Protein AF-A0A2H3JH59-F1 (afdb_monomer_lite)

Secondary structure (DSSP, 8-state):
-----SHHHHHHHHHHHHHHHHHHHS-GGG--HHHHHHHHH----HHHHHH-HHHHHHHHTTTSS---PPPPTTS-HHHHHHHHHH-TT---TT--B-TTS-B-HHHHHHHHHHHHHHTTS-S-HHHHHHHHHHHHHHHT-HHHHHHHHHHHT----SS----PPPGGGTT-HHHHHHHHHHTT--HHHIIIIIHHHHHHHHHH------------PPP------------------------------------------

Organism: Wolfiporia cocos (strain MD-104) (NCBI:txid742152)

Foldseek 3Di:
DPDDPDPVNVVVLVVLVVLLVVLVLDPPVPDDPVSVVCVVPDDRDPVVCVVPVVVVVVRVVVPDDDPPDQDDLQDALVSNQVVCQVPVVDDDQLWDADPVSRTDSLLSRLSSLLSQQLPPPPPPPQLSLLLSLLVLVCLLALVSLVVLCVVLVHAADCDAARHYDDPVCSVPSSSSSRVCSPNRCHSCCSVPRRNSSSVRNVVRDDRPPPPPPPPDDDDDDDDDDDDDDDDDDDDDDDDDDDDDDDDDDDDDDDDDDDDDD

Sequence (261 aa):
MTKQRGPAGIEAVNACRAWMSVITSTPPAALNPAQQYLRGVWWIPQWFLDDNPQAAHHATLGKSEIAVPQPAYDAPAIEWNAYITRFPQHRLPGVRRGENGAPVFTDVVVYCDMIRLVSPLPECKHVKSHLLWQLTGLFASTTVYQVGLQQAGCQPSQVVNLRPIPLDITSNRVAIIQHCAGTGITDDTVQATYSGWAQEYLRTAQPPQSTSTPGAAPATDNTLVVAPQPNPTIASGIDGDTIMAEPGSTTQNGLGVTPSV

pLDDT: mean 70.99, std 22.54, range [27.16, 94.56]

Structure (mmCIF, N/CA/C/O backbone):
data_AF-A0A2H3JH59-F1
#
_entry.id   AF-A0A2H3JH59-F1
#
loop_
_atom_site.group_PDB
_atom_site.id
_atom_site.type_symbol
_atom_site.label_atom_id
_atom_site.label_alt_id
_atom_site.label_comp_id
_atom_site.label_asym_id
_atom_site.label_entity_id
_atom_site.label_seq_id
_atom_site.pdbx_PDB_ins_code
_atom_site.Cartn_x
_atom_site.Cartn_y
_atom_site.Cartn_z
_atom_site.occupancy
_atom_site.B_iso_or_equiv
_atom_site.auth_seq_id
_atom_site.auth_comp_id
_atom_site.auth_asym_id
_atom_site.auth_atom_id
_atom_site.pdbx_PDB_model_num
ATOM 1 N N . MET A 1 1 ? 32.787 6.127 -39.478 1.00 39.66 1 MET A N 1
ATOM 2 C CA . MET A 1 1 ? 32.353 7.395 -38.847 1.00 39.66 1 MET A CA 1
ATOM 3 C C . MET A 1 1 ? 32.451 7.255 -37.334 1.00 39.66 1 MET A C 1
ATOM 5 O O . MET A 1 1 ? 31.583 6.664 -36.710 1.00 39.66 1 MET A O 1
ATOM 9 N N . THR A 1 2 ? 33.540 7.747 -36.759 1.00 49.19 2 THR A N 1
ATOM 10 C CA . THR A 1 2 ? 33.846 7.795 -35.322 1.00 49.19 2 THR A CA 1
ATOM 11 C C . THR A 1 2 ? 33.038 8.918 -34.664 1.00 49.19 2 THR A C 1
ATOM 13 O O . THR A 1 2 ? 33.504 10.048 -34.568 1.00 49.19 2 THR A O 1
ATOM 16 N N . LYS A 1 3 ? 31.784 8.660 -34.275 1.00 48.47 3 LYS A N 1
ATOM 17 C CA . LYS A 1 3 ? 30.926 9.682 -33.646 1.00 48.47 3 LYS A CA 1
ATOM 18 C C . LYS A 1 3 ? 3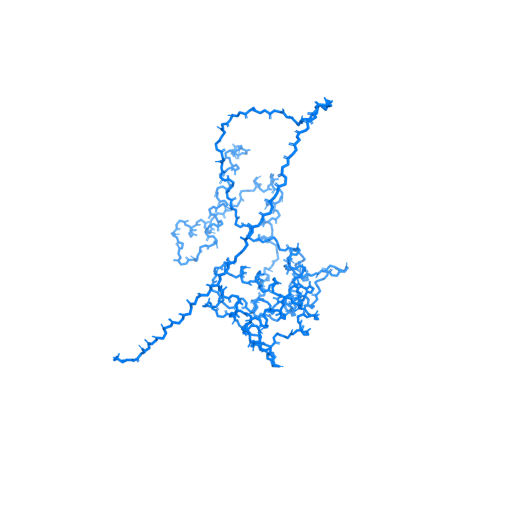0.747 9.431 -32.144 1.00 48.47 3 LYS A C 1
ATOM 20 O O . LYS A 1 3 ? 30.086 8.486 -31.741 1.00 48.47 3 LYS A O 1
ATOM 25 N N . GLN A 1 4 ? 31.348 10.340 -31.371 1.00 55.75 4 GLN A N 1
ATOM 26 C CA . GLN A 1 4 ? 30.971 10.794 -30.023 1.00 55.75 4 GLN A CA 1
ATOM 27 C C . GLN A 1 4 ? 30.859 9.757 -28.889 1.00 55.75 4 GLN A C 1
ATOM 29 O O . GLN A 1 4 ? 29.867 9.727 -28.174 1.00 55.75 4 GLN A O 1
ATOM 34 N N . ARG A 1 5 ? 31.943 9.022 -28.612 1.00 58.22 5 ARG A N 1
ATOM 35 C CA . ARG A 1 5 ? 32.174 8.405 -27.283 1.00 58.22 5 ARG A CA 1
ATOM 36 C C . ARG A 1 5 ? 32.801 9.374 -26.259 1.00 58.22 5 ARG A C 1
ATOM 38 O O . ARG A 1 5 ? 33.372 8.954 -25.263 1.00 58.22 5 ARG A O 1
ATOM 45 N N . GLY A 1 6 ? 32.775 10.676 -26.546 1.00 63.56 6 GLY A N 1
ATOM 46 C CA . GLY A 1 6 ? 33.316 11.712 -25.661 1.00 63.56 6 GLY A CA 1
ATOM 47 C C . GLY A 1 6 ? 32.298 12.170 -24.605 1.00 63.56 6 GLY A C 1
ATOM 48 O O . GLY A 1 6 ? 31.111 11.871 -24.745 1.00 63.56 6 GLY A O 1
ATOM 49 N N . PRO A 1 7 ? 32.722 12.953 -23.597 1.00 62.12 7 PRO A N 1
ATOM 50 C CA . PRO A 1 7 ? 31.861 13.428 -22.504 1.00 62.12 7 PRO A CA 1
ATOM 51 C C . PRO A 1 7 ? 30.588 14.141 -22.993 1.00 62.12 7 PRO A C 1
ATOM 53 O O . PRO A 1 7 ? 29.501 13.866 -22.495 1.00 62.12 7 PRO A O 1
ATOM 56 N N . ALA A 1 8 ? 30.685 14.929 -24.069 1.00 69.88 8 ALA A N 1
ATOM 57 C CA . ALA A 1 8 ? 29.533 15.594 -24.687 1.00 69.88 8 ALA A CA 1
ATOM 58 C C . ALA A 1 8 ? 28.466 14.620 -25.240 1.00 69.88 8 ALA A C 1
ATOM 60 O O . ALA A 1 8 ? 27.278 14.935 -25.258 1.00 69.88 8 ALA A O 1
ATOM 61 N N . GLY A 1 9 ? 28.867 13.422 -25.686 1.00 75.38 9 GLY A N 1
ATOM 62 C CA . GLY A 1 9 ? 27.938 12.387 -26.154 1.00 75.38 9 GLY A CA 1
ATOM 63 C C . GLY A 1 9 ? 27.167 11.739 -25.003 1.00 75.38 9 GLY A C 1
ATOM 64 O O . GLY A 1 9 ? 25.972 11.475 -25.125 1.00 75.38 9 GLY A O 1
ATOM 65 N N . ILE A 1 10 ? 27.831 11.534 -23.864 1.00 75.69 10 ILE A N 1
ATOM 66 C CA . ILE A 1 10 ? 27.219 11.004 -22.636 1.00 75.69 10 ILE A CA 1
ATOM 67 C C . ILE A 1 10 ? 26.213 12.013 -22.071 1.00 75.69 10 ILE A C 1
ATOM 69 O O . ILE A 1 10 ? 25.081 11.645 -21.751 1.00 75.69 10 ILE A O 1
ATOM 73 N N . GLU A 1 11 ? 26.591 13.291 -22.001 1.00 78.44 11 GLU A N 1
ATOM 74 C CA . GLU A 1 11 ? 25.713 14.381 -21.561 1.00 78.44 11 GLU A CA 1
ATOM 75 C C . GLU A 1 11 ? 24.458 14.491 -22.430 1.00 78.44 11 GLU A C 1
ATOM 77 O O . GLU A 1 11 ? 23.349 14.567 -21.900 1.00 78.44 11 GLU A O 1
ATOM 82 N N . ALA A 1 12 ? 24.604 14.404 -23.755 1.00 78.62 12 ALA A N 1
ATOM 83 C CA . ALA A 1 12 ? 23.475 14.435 -24.679 1.00 78.62 12 ALA A CA 1
ATOM 84 C C . ALA A 1 12 ? 22.502 13.262 -24.458 1.00 78.62 12 ALA A C 1
ATOM 86 O O . ALA A 1 12 ? 21.284 13.462 -24.433 1.00 78.62 12 ALA A O 1
ATOM 87 N N . VAL A 1 13 ? 23.013 12.043 -24.248 1.00 80.94 13 VAL A N 1
ATOM 88 C CA . VAL A 1 13 ? 22.169 10.870 -23.963 1.00 80.94 13 VAL A CA 1
ATOM 89 C C . VAL A 1 13 ? 21.453 11.023 -22.618 1.00 80.94 13 VAL A C 1
ATOM 91 O O . VAL A 1 13 ? 20.258 10.736 -22.528 1.00 80.94 13 VAL A O 1
ATOM 94 N N . ASN A 1 14 ? 22.136 11.524 -21.588 1.00 78.88 14 ASN A N 1
ATOM 95 C CA . ASN A 1 14 ? 21.535 11.766 -20.275 1.00 78.88 14 ASN A CA 1
ATOM 96 C C . ASN A 1 14 ? 20.460 12.861 -20.317 1.00 78.88 14 ASN A C 1
ATOM 98 O O . ASN A 1 14 ? 19.388 12.677 -19.738 1.00 78.88 14 ASN A O 1
ATOM 102 N N . ALA A 1 15 ? 20.688 13.948 -21.057 1.00 79.00 15 ALA A N 1
ATOM 103 C CA . ALA A 1 15 ? 19.693 14.995 -21.274 1.00 79.00 15 ALA A CA 1
ATOM 104 C C . ALA A 1 15 ? 18.442 14.443 -21.978 1.00 79.00 15 ALA A C 1
ATOM 106 O O . ALA A 1 15 ? 17.318 14.683 -21.534 1.00 79.00 15 ALA A O 1
ATOM 107 N N . CYS A 1 16 ? 18.622 13.613 -23.010 1.00 81.06 16 CYS A N 1
ATOM 108 C CA . CYS A 1 16 ? 17.502 12.967 -23.692 1.00 81.06 16 CYS A CA 1
ATOM 109 C C . CYS A 1 16 ? 16.755 11.979 -22.781 1.00 81.06 16 CYS A C 1
ATOM 111 O O . CYS A 1 16 ? 15.530 11.911 -22.828 1.00 81.06 16 CYS A O 1
ATOM 113 N N . ARG A 1 17 ? 17.451 11.245 -21.899 1.00 80.94 17 ARG A N 1
ATOM 114 C CA . ARG A 1 17 ? 16.808 10.387 -20.884 1.00 80.94 17 ARG A CA 1
ATOM 115 C C . ARG A 1 17 ? 15.995 11.199 -19.876 1.00 80.94 17 ARG A C 1
ATOM 117 O O . ARG A 1 17 ? 14.892 10.784 -19.526 1.00 80.94 17 ARG A O 1
ATOM 124 N N . ALA A 1 18 ? 16.502 12.350 -19.437 1.00 77.94 18 ALA A N 1
ATOM 125 C CA . ALA A 1 18 ? 15.770 13.253 -18.552 1.00 77.94 18 ALA A CA 1
ATOM 126 C C . ALA A 1 18 ? 14.500 13.789 -19.231 1.00 77.94 18 ALA A C 1
ATOM 128 O O . ALA A 1 18 ? 13.421 13.749 -18.643 1.00 77.94 18 ALA A O 1
ATOM 129 N N . TRP A 1 19 ? 14.595 14.200 -20.497 1.00 77.94 19 TRP A N 1
ATOM 130 C CA . TRP A 1 19 ? 13.433 14.625 -21.280 1.00 77.94 19 TRP A CA 1
ATOM 131 C C . TRP A 1 19 ? 12.423 13.498 -21.481 1.00 77.94 19 TRP A C 1
ATOM 133 O O . TRP A 1 19 ? 11.228 13.711 -21.300 1.00 77.94 19 TRP A O 1
ATOM 143 N N . MET A 1 20 ? 12.886 12.282 -21.770 1.00 79.38 20 MET A N 1
ATOM 144 C CA . MET A 1 20 ? 12.008 11.118 -21.884 1.00 79.38 20 MET A CA 1
ATOM 145 C C . MET A 1 20 ? 11.288 10.802 -20.575 1.00 79.38 20 MET A C 1
ATOM 147 O O . MET A 1 20 ? 10.107 10.486 -20.622 1.00 79.38 20 MET A O 1
ATOM 151 N N . SER A 1 21 ? 11.946 10.957 -19.422 1.00 74.50 21 SER A N 1
ATOM 152 C CA . SER A 1 21 ? 11.308 10.800 -18.107 1.00 74.50 21 SER A CA 1
ATOM 153 C C . SER A 1 21 ? 10.132 11.771 -17.920 1.00 74.50 21 SER A C 1
ATOM 155 O O . SER A 1 21 ? 9.048 11.374 -17.480 1.00 74.50 21 SER A O 1
ATOM 157 N N . VAL A 1 22 ? 10.307 13.031 -18.337 1.00 76.38 22 VAL A N 1
ATOM 158 C CA . VAL A 1 22 ? 9.247 14.054 -18.320 1.00 76.38 22 VAL A CA 1
ATOM 159 C C . VAL A 1 22 ? 8.115 13.683 -19.281 1.00 76.38 22 VAL A C 1
ATOM 161 O O . VAL A 1 22 ? 6.947 13.736 -18.899 1.00 76.38 22 VAL A O 1
ATOM 164 N N . ILE A 1 23 ? 8.440 13.230 -20.495 1.00 80.25 23 ILE A N 1
ATOM 165 C CA . ILE A 1 23 ? 7.456 12.801 -21.504 1.00 80.25 23 ILE A CA 1
ATOM 166 C C . ILE A 1 23 ? 6.650 11.591 -21.014 1.00 80.25 23 ILE A C 1
ATOM 168 O O . ILE A 1 23 ? 5.436 11.559 -21.181 1.00 80.25 23 ILE A O 1
ATOM 172 N N . THR A 1 24 ? 7.288 10.609 -20.371 1.00 73.00 24 THR A N 1
ATOM 173 C CA . THR A 1 24 ? 6.598 9.431 -19.817 1.00 73.00 24 THR A CA 1
ATOM 174 C C . THR A 1 24 ? 5.747 9.748 -18.593 1.00 73.00 24 THR A C 1
ATOM 176 O O . THR A 1 24 ? 4.805 9.017 -18.311 1.00 73.00 24 THR A O 1
ATOM 179 N N . SER A 1 25 ? 6.068 10.828 -17.879 1.00 72.94 25 SER A N 1
ATOM 180 C CA . SER A 1 25 ? 5.312 11.288 -16.707 1.00 72.94 25 SER A CA 1
ATOM 181 C C . SER A 1 25 ? 4.180 12.254 -17.071 1.00 72.94 25 SER A C 1
ATOM 183 O O . SER A 1 25 ? 3.399 12.633 -16.203 1.00 72.94 25 SER A O 1
ATOM 185 N N . THR A 1 26 ? 4.094 12.672 -18.336 1.00 75.94 26 THR A N 1
ATOM 186 C CA . THR A 1 26 ? 3.070 13.598 -18.826 1.00 75.94 26 THR A CA 1
ATOM 187 C C . THR A 1 26 ? 1.936 12.805 -19.491 1.00 75.94 26 THR A C 1
ATOM 189 O O . THR A 1 26 ? 2.213 11.928 -20.317 1.00 75.94 26 THR A O 1
ATOM 192 N N . PRO A 1 27 ? 0.656 13.099 -19.186 1.00 75.56 27 PRO A N 1
ATOM 193 C CA . PRO A 1 27 ? -0.477 12.428 -19.815 1.00 75.56 27 PRO A CA 1
ATOM 194 C C . PRO A 1 27 ? -0.427 12.543 -21.347 1.00 75.56 27 PRO A C 1
ATOM 196 O O . PRO A 1 27 ? -0.124 13.625 -21.854 1.00 75.56 27 PRO A O 1
ATOM 199 N N . PRO A 1 28 ? -0.781 11.491 -22.115 1.00 72.56 28 PRO A N 1
ATOM 200 C CA . PRO A 1 28 ? -0.693 11.511 -23.580 1.00 72.56 28 PRO A CA 1
ATOM 201 C C . PRO A 1 28 ? -1.434 12.684 -24.239 1.00 72.56 28 PRO A C 1
ATOM 203 O O . PRO A 1 28 ? -0.961 13.222 -25.236 1.00 72.56 28 PRO A O 1
ATOM 206 N N . ALA A 1 29 ? -2.556 13.109 -23.648 1.00 76.88 29 ALA A N 1
ATOM 207 C CA . ALA A 1 29 ? -3.365 14.234 -24.116 1.00 76.88 29 ALA A CA 1
ATOM 208 C C . ALA A 1 29 ? -2.703 15.614 -23.911 1.00 76.88 29 ALA A C 1
ATOM 210 O O . ALA A 1 29 ? -3.095 16.576 -24.561 1.00 76.88 29 ALA A O 1
ATOM 211 N N . ALA A 1 30 ? -1.707 15.712 -23.026 1.00 76.12 30 ALA A N 1
ATOM 212 C CA . ALA A 1 30 ? -0.968 16.940 -22.722 1.00 76.12 30 ALA A CA 1
ATOM 213 C C . ALA A 1 30 ? 0.407 17.003 -23.417 1.00 76.12 30 ALA A C 1
ATOM 215 O O . ALA A 1 30 ? 1.136 17.981 -23.254 1.00 76.12 30 ALA A O 1
ATOM 216 N N . LEU A 1 31 ? 0.776 15.972 -24.188 1.00 81.44 31 LEU A N 1
ATOM 217 C CA . LEU A 1 31 ? 2.029 15.947 -24.938 1.00 81.44 31 LEU A CA 1
ATOM 218 C C . LEU A 1 31 ? 1.930 16.821 -26.185 1.00 81.44 31 LEU A C 1
ATOM 220 O O . LEU A 1 31 ? 1.018 16.660 -26.998 1.00 81.44 31 LEU A O 1
ATOM 224 N N . ASN A 1 32 ? 2.922 17.685 -26.385 1.00 85.31 32 ASN A N 1
ATOM 225 C CA . ASN A 1 32 ? 3.050 18.427 -27.633 1.00 85.31 32 ASN A CA 1
ATOM 226 C C . ASN A 1 32 ? 3.508 17.499 -28.789 1.00 85.31 32 ASN A C 1
ATOM 228 O O . ASN A 1 32 ? 4.038 16.409 -28.542 1.00 85.31 32 ASN A O 1
ATOM 232 N N . PRO A 1 33 ? 3.354 17.910 -30.063 1.00 83.12 33 PRO A N 1
ATOM 233 C CA . PRO A 1 33 ? 3.694 17.063 -31.211 1.00 83.12 33 PRO A CA 1
ATOM 234 C C . PRO A 1 33 ? 5.152 16.577 -31.234 1.00 83.12 33 PRO A C 1
ATOM 236 O O . PRO A 1 33 ? 5.425 15.444 -31.626 1.00 83.12 33 PRO A O 1
ATOM 239 N N . ALA A 1 34 ? 6.096 17.399 -30.766 1.00 76.56 34 ALA A N 1
ATOM 240 C CA . ALA A 1 34 ? 7.509 17.027 -30.707 1.00 76.56 34 ALA A CA 1
ATOM 241 C C . ALA A 1 34 ? 7.776 15.944 -29.647 1.00 76.56 34 ALA A C 1
ATOM 243 O O . ALA A 1 34 ? 8.549 15.018 -29.882 1.00 76.56 34 ALA A O 1
ATOM 244 N N . GLN A 1 35 ? 7.101 16.014 -28.500 1.00 80.69 35 GLN A N 1
ATOM 245 C CA . GLN A 1 35 ? 7.171 15.007 -27.443 1.00 80.69 35 GLN A CA 1
ATOM 246 C C . GLN A 1 35 ? 6.508 13.693 -27.866 1.00 80.69 35 GLN A C 1
ATOM 248 O O . GLN A 1 35 ? 7.038 12.623 -27.571 1.00 80.69 35 GLN A O 1
ATOM 253 N N . GLN A 1 36 ? 5.386 13.759 -28.589 1.00 79.12 36 GLN A N 1
ATOM 254 C CA . GLN A 1 36 ? 4.744 12.575 -29.169 1.00 79.12 36 GLN A CA 1
ATOM 255 C C . GLN A 1 36 ? 5.663 11.885 -30.186 1.00 79.12 36 GLN A C 1
ATOM 257 O O . GLN A 1 36 ? 5.836 10.669 -30.129 1.00 79.12 36 GLN A O 1
ATOM 262 N N . TYR A 1 37 ? 6.310 12.658 -31.064 1.00 78.00 37 TYR A N 1
ATOM 263 C CA . TYR A 1 37 ? 7.280 12.136 -32.027 1.00 78.00 37 TYR A CA 1
ATOM 264 C C . TYR A 1 37 ? 8.498 11.509 -31.335 1.00 78.00 37 TYR A C 1
ATOM 266 O O . TYR A 1 37 ? 8.859 10.367 -31.621 1.00 78.00 37 TYR A O 1
ATOM 274 N N . LEU A 1 38 ? 9.101 12.211 -30.370 1.00 75.50 38 LEU A N 1
ATOM 275 C CA . LEU A 1 38 ? 10.242 11.697 -29.607 1.00 75.50 38 LEU A CA 1
ATOM 276 C C . LEU A 1 38 ? 9.894 10.420 -28.843 1.00 75.50 38 LEU A C 1
ATOM 278 O O . LEU A 1 38 ? 10.698 9.492 -28.830 1.00 75.50 38 LEU A O 1
ATOM 282 N N . ARG A 1 39 ? 8.684 10.318 -28.285 1.00 73.88 39 ARG A N 1
ATOM 283 C CA . ARG A 1 39 ? 8.211 9.096 -27.624 1.00 73.88 39 ARG A CA 1
ATOM 284 C C . ARG A 1 39 ? 8.197 7.882 -28.557 1.00 73.88 39 ARG A C 1
ATOM 286 O O . ARG A 1 39 ? 8.432 6.775 -28.086 1.00 73.88 39 ARG A O 1
ATOM 293 N N . GLY A 1 40 ? 7.911 8.077 -29.845 1.00 71.62 40 GLY A N 1
ATOM 294 C CA . GLY A 1 40 ? 7.869 6.997 -30.836 1.00 71.62 40 GLY A CA 1
ATOM 295 C C . GLY A 1 40 ? 9.221 6.652 -31.467 1.00 71.62 40 GLY A C 1
ATOM 296 O O . GLY A 1 40 ? 9.399 5.538 -31.952 1.00 71.62 40 GLY A O 1
ATOM 297 N N . VAL A 1 41 ? 10.168 7.593 -31.478 1.00 74.81 41 VAL A N 1
ATOM 298 C CA . VAL A 1 41 ? 11.396 7.489 -32.289 1.00 74.81 41 VAL A CA 1
ATOM 299 C C . VAL A 1 41 ? 12.668 7.408 -31.447 1.00 74.81 41 VAL A C 1
ATOM 301 O O . VAL A 1 41 ? 13.686 6.916 -31.931 1.00 74.81 41 VAL A O 1
ATOM 304 N N . TRP A 1 42 ? 12.652 7.882 -30.201 1.00 77.00 42 TRP A N 1
ATOM 305 C CA . TRP A 1 42 ? 13.858 7.928 -29.385 1.00 77.00 42 TRP A CA 1
ATOM 306 C C . TRP A 1 42 ? 14.246 6.554 -28.831 1.00 77.00 42 TRP A C 1
ATOM 308 O O . TRP A 1 42 ? 13.458 5.879 -28.171 1.00 77.00 42 TRP A O 1
ATOM 318 N N . TRP A 1 43 ? 15.517 6.197 -29.021 1.00 73.69 43 TRP A N 1
ATOM 319 C CA . TRP A 1 43 ? 16.136 4.990 -28.478 1.00 73.69 43 TRP A CA 1
ATOM 320 C C . TRP A 1 43 ? 17.482 5.334 -27.846 1.00 73.69 43 TRP A C 1
ATOM 322 O O . TRP A 1 43 ? 18.193 6.219 -28.324 1.00 73.69 43 TRP A O 1
ATOM 332 N N . ILE A 1 44 ? 17.856 4.615 -26.785 1.00 79.00 44 ILE A N 1
ATOM 333 C CA . ILE A 1 44 ? 19.189 4.760 -26.191 1.00 79.00 44 ILE A CA 1
ATOM 334 C C . ILE A 1 44 ? 20.218 4.194 -27.186 1.00 79.00 44 ILE A C 1
ATOM 336 O O . ILE A 1 44 ? 20.064 3.046 -27.611 1.00 79.00 44 ILE A O 1
ATOM 340 N N . PRO A 1 45 ? 21.257 4.958 -27.570 1.00 80.12 45 PRO A N 1
ATOM 341 C CA . PRO A 1 45 ? 22.272 4.475 -28.499 1.00 80.12 45 PRO A CA 1
ATOM 342 C C . PRO A 1 45 ? 23.008 3.234 -27.979 1.00 80.12 45 PRO A C 1
ATOM 344 O O . PRO A 1 45 ? 23.377 3.179 -26.809 1.00 80.12 45 PRO A O 1
ATOM 347 N N . GLN A 1 46 ? 23.289 2.271 -28.864 1.00 73.94 46 GLN A N 1
ATOM 348 C CA . GLN A 1 46 ? 23.904 0.990 -28.488 1.00 73.94 46 GLN A CA 1
ATOM 349 C C . GLN A 1 46 ? 25.256 1.155 -27.781 1.00 73.94 46 GLN A C 1
ATOM 351 O O . GLN A 1 46 ? 25.472 0.554 -26.739 1.00 73.94 46 GLN A O 1
ATOM 356 N N . TRP A 1 47 ? 26.119 2.045 -28.281 1.00 79.94 47 TRP A N 1
ATOM 357 C CA . TRP A 1 47 ? 27.428 2.304 -27.669 1.00 79.94 47 TRP A CA 1
ATOM 358 C C . TRP A 1 47 ? 27.318 2.782 -26.212 1.00 79.94 47 TRP A C 1
ATOM 360 O O . TRP A 1 47 ? 28.175 2.468 -25.398 1.00 79.94 47 TRP A O 1
ATOM 370 N N . PHE A 1 48 ? 26.249 3.510 -25.867 1.00 76.75 48 PHE A N 1
ATOM 371 C CA . PHE A 1 48 ? 26.020 3.972 -24.500 1.00 76.75 48 PHE A CA 1
ATOM 372 C C . PHE A 1 48 ? 25.628 2.808 -23.589 1.00 76.75 48 PHE A C 1
ATOM 374 O O . PHE A 1 48 ? 26.022 2.790 -22.428 1.00 76.75 48 PHE A O 1
ATOM 381 N N . LEU A 1 49 ? 24.861 1.842 -24.105 1.00 74.44 49 LEU A N 1
ATOM 382 C CA . LEU A 1 49 ? 24.512 0.618 -23.382 1.00 74.44 49 LEU A CA 1
ATOM 383 C C . LEU A 1 49 ? 25.752 -0.258 -23.167 1.00 74.44 49 LEU A C 1
ATOM 385 O O . LEU A 1 49 ? 25.950 -0.753 -22.062 1.00 74.44 49 LEU A O 1
ATOM 389 N N . ASP A 1 50 ? 26.601 -0.389 -24.188 1.00 73.38 50 ASP A N 1
ATOM 390 C CA . ASP A 1 50 ? 27.843 -1.164 -24.116 1.00 73.38 50 ASP A CA 1
ATOM 391 C C . ASP A 1 50 ? 28.804 -0.593 -23.050 1.00 73.38 50 ASP A C 1
ATOM 393 O O . ASP A 1 50 ? 29.393 -1.349 -22.279 1.00 73.38 50 ASP A O 1
ATOM 397 N N . ASP A 1 51 ? 28.894 0.740 -22.944 1.00 73.25 51 ASP A N 1
ATOM 398 C CA . ASP A 1 51 ? 29.735 1.436 -21.959 1.00 73.25 51 ASP A CA 1
ATOM 399 C C . ASP A 1 51 ? 29.060 1.575 -20.569 1.00 73.25 51 ASP A C 1
ATOM 401 O O . ASP A 1 51 ? 29.719 1.908 -19.584 1.00 73.25 51 ASP A O 1
ATOM 405 N N . ASN A 1 52 ? 27.748 1.316 -20.457 1.00 68.88 52 ASN A N 1
ATOM 406 C CA . ASN A 1 52 ? 26.971 1.412 -19.212 1.00 68.88 52 ASN A CA 1
ATOM 407 C C . ASN A 1 52 ? 26.132 0.138 -18.991 1.00 68.88 52 ASN A C 1
ATOM 409 O O . ASN A 1 52 ? 24.914 0.149 -19.211 1.00 68.88 52 ASN A O 1
ATOM 413 N N . PRO A 1 53 ? 26.731 -0.955 -18.483 1.00 60.03 53 PRO A N 1
ATOM 414 C CA . PRO A 1 53 ? 26.069 -2.259 -18.377 1.00 60.03 53 PRO A CA 1
ATOM 415 C C . PRO A 1 53 ? 24.821 -2.248 -17.477 1.00 60.03 53 PRO A C 1
ATOM 417 O O . PRO A 1 53 ? 23.873 -2.994 -17.716 1.00 60.03 53 PRO A O 1
ATOM 420 N N . GLN A 1 54 ? 24.750 -1.346 -16.490 1.00 58.25 54 GLN A N 1
ATOM 421 C CA . GLN A 1 54 ? 23.532 -1.132 -15.698 1.00 58.25 54 GLN A CA 1
ATOM 422 C C . GLN A 1 54 ? 22.384 -0.542 -16.541 1.00 58.25 54 GLN A C 1
ATOM 424 O O . GLN A 1 54 ? 21.233 -0.947 -16.395 1.00 58.25 54 GLN A O 1
ATOM 429 N N . ALA A 1 55 ? 22.676 0.371 -17.474 1.00 57.09 55 ALA A N 1
ATOM 430 C CA . ALA A 1 55 ? 21.682 0.916 -18.401 1.00 57.09 55 ALA A CA 1
ATOM 431 C C . ALA A 1 55 ? 21.280 -0.106 -19.479 1.00 57.09 55 ALA A C 1
ATOM 433 O O . ALA A 1 55 ? 20.105 -0.164 -19.844 1.00 57.09 55 ALA A O 1
ATOM 434 N N . ALA A 1 56 ? 22.215 -0.948 -19.934 1.00 55.19 56 ALA A N 1
ATOM 435 C CA . ALA A 1 56 ? 21.933 -2.088 -20.810 1.00 55.19 56 ALA A CA 1
ATOM 436 C C . ALA A 1 56 ? 20.952 -3.072 -20.171 1.00 55.19 56 ALA A C 1
ATOM 438 O O . ALA A 1 56 ? 20.024 -3.519 -20.844 1.00 55.19 56 ALA A O 1
ATOM 439 N N . HIS A 1 57 ? 21.095 -3.348 -18.872 1.00 50.28 57 HIS A N 1
ATOM 440 C CA . HIS A 1 57 ? 20.181 -4.212 -18.126 1.00 50.28 57 HIS A CA 1
ATOM 441 C C . HIS A 1 57 ? 18.746 -3.649 -18.090 1.00 50.28 57 HIS A C 1
ATOM 443 O O . HIS A 1 57 ? 17.786 -4.364 -18.361 1.00 50.28 57 HIS A O 1
ATOM 449 N N . HIS A 1 58 ? 18.585 -2.339 -17.871 1.00 50.34 58 HIS A N 1
ATOM 450 C CA . HIS A 1 58 ? 17.270 -1.684 -17.924 1.00 50.34 58 HIS A CA 1
ATOM 451 C C . HIS A 1 58 ? 16.680 -1.582 -19.343 1.00 50.34 58 HIS A C 1
ATOM 453 O O . HIS A 1 58 ? 15.463 -1.645 -19.498 1.00 50.34 58 HIS A O 1
ATOM 459 N N . ALA A 1 59 ? 17.511 -1.450 -20.381 1.00 51.53 59 ALA A N 1
ATOM 460 C CA . ALA A 1 59 ? 17.063 -1.405 -21.776 1.00 51.53 59 ALA A CA 1
ATOM 461 C C . ALA A 1 59 ? 16.690 -2.793 -22.337 1.00 51.53 59 ALA A C 1
ATOM 463 O O . ALA A 1 59 ? 15.772 -2.905 -23.149 1.00 51.53 59 ALA A O 1
ATOM 464 N N . THR A 1 60 ? 17.365 -3.857 -21.890 1.00 47.22 60 THR A N 1
ATOM 465 C CA . THR A 1 60 ? 17.063 -5.253 -22.265 1.00 47.22 60 THR A CA 1
ATOM 466 C C . THR A 1 60 ? 15.836 -5.811 -21.548 1.00 47.22 60 THR A C 1
ATOM 468 O O . THR A 1 60 ? 15.108 -6.603 -22.143 1.00 47.22 60 THR A O 1
ATOM 471 N N . LEU A 1 61 ? 15.515 -5.320 -20.346 1.00 47.66 61 LEU A N 1
ATOM 472 C CA . LEU A 1 61 ? 14.223 -5.574 -19.690 1.00 47.66 61 LEU A CA 1
ATOM 473 C C . LEU A 1 61 ? 13.020 -5.072 -20.511 1.00 47.66 61 LEU A C 1
ATOM 475 O O . LEU A 1 61 ? 11.916 -5.573 -20.337 1.00 47.66 61 LEU A O 1
ATOM 479 N N . GLY A 1 62 ? 13.225 -4.132 -21.442 1.00 42.09 62 GLY A N 1
ATOM 480 C CA . GLY A 1 62 ? 12.197 -3.699 -22.393 1.00 42.09 62 GLY A CA 1
ATOM 481 C C . GLY A 1 62 ? 12.009 -4.619 -23.608 1.00 42.09 62 GLY A C 1
ATOM 482 O O . GLY A 1 62 ? 11.157 -4.325 -24.443 1.00 42.09 62 GLY A O 1
ATOM 483 N N . LYS A 1 63 ? 12.808 -5.688 -23.761 1.00 43.75 63 LYS A N 1
ATOM 484 C CA . LYS A 1 63 ? 12.831 -6.521 -24.979 1.00 43.75 63 LYS A CA 1
ATOM 485 C C . LYS A 1 63 ? 12.728 -8.036 -24.778 1.00 43.75 63 LYS A C 1
ATOM 487 O O . LYS A 1 63 ? 12.739 -8.730 -25.790 1.00 43.75 63 LYS A O 1
ATOM 492 N N . SER A 1 64 ? 12.584 -8.573 -23.564 1.00 37.44 64 SER A N 1
ATOM 493 C CA . SER A 1 64 ? 12.473 -10.031 -23.394 1.00 37.44 64 SER A CA 1
ATOM 494 C C . SER A 1 64 ? 11.198 -10.462 -22.681 1.00 37.44 64 SER A C 1
ATOM 496 O O . SER A 1 64 ? 10.929 -10.027 -21.568 1.00 37.44 64 SER A O 1
ATOM 498 N N . GLU A 1 65 ? 10.502 -11.376 -23.364 1.00 39.47 65 GLU A N 1
ATOM 499 C CA . GLU A 1 65 ? 9.282 -12.099 -22.998 1.00 39.47 65 GLU A CA 1
ATOM 500 C C . GLU A 1 65 ? 8.028 -11.234 -22.907 1.00 39.47 65 GLU A C 1
ATOM 502 O O . GLU A 1 65 ? 8.014 -10.218 -22.227 1.00 39.47 65 GLU A O 1
ATOM 507 N N . ILE A 1 66 ? 6.983 -11.656 -23.637 1.00 46.75 66 ILE A N 1
ATOM 508 C CA . ILE A 1 66 ? 5.598 -11.155 -23.602 1.00 46.75 66 ILE A CA 1
ATOM 509 C C . ILE A 1 66 ? 5.361 -10.456 -22.268 1.00 46.75 66 ILE A C 1
ATOM 511 O O . ILE A 1 66 ? 5.255 -11.141 -21.249 1.00 46.75 66 ILE A O 1
ATOM 515 N N . ALA A 1 67 ? 5.385 -9.118 -22.274 1.00 54.19 67 ALA A N 1
ATOM 516 C CA . ALA A 1 67 ? 5.252 -8.322 -21.067 1.00 54.19 67 ALA A CA 1
ATOM 517 C C . ALA A 1 67 ? 3.874 -8.636 -20.497 1.00 54.19 67 ALA A C 1
ATOM 519 O O . ALA A 1 67 ? 2.874 -8.068 -20.932 1.00 54.19 67 ALA A O 1
ATOM 520 N N . VAL A 1 68 ? 3.810 -9.618 -19.598 1.00 60.34 68 VAL A N 1
ATOM 521 C CA . VAL A 1 68 ? 2.602 -9.893 -18.842 1.00 60.34 68 VAL A CA 1
ATOM 522 C C . VAL A 1 68 ? 2.356 -8.588 -18.109 1.00 60.34 68 VAL A C 1
ATOM 524 O O . VAL A 1 68 ? 3.228 -8.177 -17.335 1.00 60.34 68 VAL A O 1
ATOM 527 N N . PRO A 1 69 ? 1.261 -7.880 -18.422 1.00 69.88 69 PRO A N 1
ATOM 528 C CA . PRO A 1 69 ? 1.009 -6.602 -17.797 1.00 69.88 69 PRO A CA 1
ATOM 529 C C . PRO A 1 69 ? 1.001 -6.822 -16.289 1.00 69.88 69 PRO A C 1
ATOM 531 O O . PRO A 1 69 ? 0.506 -7.841 -15.798 1.00 69.88 69 PRO A O 1
ATOM 534 N N . GLN A 1 70 ? 1.603 -5.882 -15.565 1.00 77.06 70 GLN A N 1
ATOM 535 C CA . GLN A 1 70 ? 1.499 -5.867 -14.116 1.00 77.06 70 GLN A CA 1
ATOM 536 C C . GLN A 1 70 ? 0.012 -5.985 -13.736 1.00 77.06 70 GLN A C 1
ATOM 538 O O . GLN A 1 70 ? -0.813 -5.323 -14.378 1.00 77.06 70 GLN A O 1
ATOM 543 N N . PRO A 1 71 ? -0.343 -6.809 -12.733 1.00 83.44 71 PRO A N 1
ATOM 544 C CA . PRO A 1 71 ? -1.725 -6.924 -12.297 1.00 83.44 71 PRO A CA 1
ATOM 545 C C . PRO A 1 71 ? -2.306 -5.553 -11.951 1.00 83.44 71 PRO A C 1
ATOM 547 O O . PRO A 1 71 ? -1.598 -4.665 -11.461 1.00 83.44 71 PRO A O 1
ATOM 550 N N . ALA A 1 72 ? -3.600 -5.380 -12.209 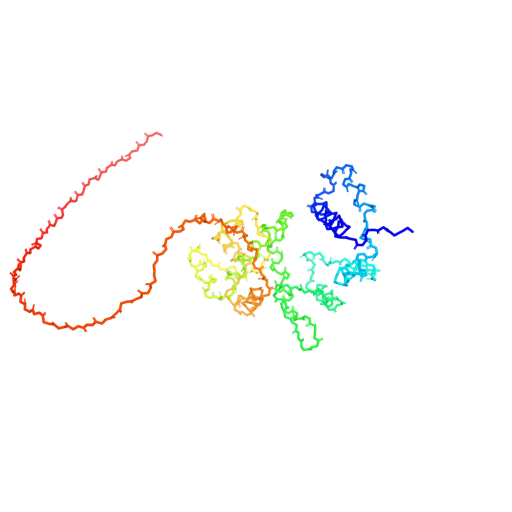1.00 81.25 72 ALA A N 1
ATOM 551 C CA . ALA A 1 72 ? -4.304 -4.172 -11.811 1.00 81.25 72 ALA A CA 1
ATOM 552 C C . ALA A 1 72 ? -4.252 -3.995 -10.281 1.00 81.25 72 ALA A C 1
ATOM 554 O O . ALA A 1 72 ? -4.086 -4.953 -9.523 1.00 81.25 72 ALA A O 1
ATOM 555 N N . TYR A 1 73 ? -4.383 -2.757 -9.803 1.00 75.81 73 TYR A N 1
ATOM 556 C CA . TYR A 1 73 ? -4.300 -2.469 -8.365 1.00 75.81 73 TYR A CA 1
ATOM 557 C C . TYR A 1 73 ? -5.420 -3.117 -7.538 1.00 75.81 73 TYR A C 1
ATOM 559 O O . TYR A 1 73 ? -5.251 -3.327 -6.340 1.00 75.81 73 TYR A O 1
ATOM 567 N N . ASP A 1 74 ? -6.552 -3.437 -8.159 1.00 78.38 74 ASP A N 1
ATOM 568 C CA . ASP A 1 74 ? -7.684 -4.146 -7.561 1.00 78.38 74 ASP A CA 1
ATOM 569 C C . ASP A 1 74 ? -7.605 -5.675 -7.719 1.00 78.38 74 ASP A C 1
ATOM 571 O O . ASP A 1 74 ? -8.371 -6.391 -7.062 1.00 78.38 74 ASP A O 1
ATOM 575 N N . ALA A 1 75 ? -6.647 -6.178 -8.509 1.00 85.00 75 ALA A N 1
ATOM 576 C CA . ALA A 1 75 ? -6.447 -7.603 -8.747 1.00 85.00 75 ALA A CA 1
ATOM 577 C C . ALA A 1 75 ? -6.237 -8.382 -7.431 1.00 85.00 75 ALA A C 1
ATOM 579 O O . ALA A 1 75 ? -5.673 -7.856 -6.463 1.00 85.00 75 ALA A O 1
ATOM 580 N N . PRO A 1 76 ? -6.683 -9.647 -7.360 1.00 89.38 76 PRO A N 1
ATOM 581 C CA . PRO A 1 76 ? -6.550 -10.456 -6.157 1.00 89.38 76 PRO A CA 1
ATOM 582 C C . PRO A 1 76 ? -5.082 -10.770 -5.832 1.00 89.38 76 PRO A C 1
ATOM 584 O O . PRO A 1 76 ? -4.236 -10.909 -6.715 1.00 89.38 76 PRO A O 1
ATOM 587 N N . ALA A 1 77 ? -4.788 -10.976 -4.545 1.00 91.50 77 ALA A N 1
ATOM 588 C CA . ALA A 1 77 ? -3.434 -11.260 -4.059 1.00 91.50 77 ALA A CA 1
ATOM 589 C C . ALA A 1 77 ? -2.784 -12.491 -4.720 1.00 91.50 77 ALA A C 1
ATOM 591 O O . ALA A 1 77 ? -1.566 -12.541 -4.861 1.00 91.50 77 ALA A O 1
ATOM 592 N N . ILE A 1 78 ? -3.581 -13.470 -5.162 1.00 92.81 78 ILE A N 1
ATOM 593 C CA . ILE A 1 78 ? -3.098 -14.662 -5.880 1.00 92.81 78 ILE A CA 1
ATOM 594 C C . ILE A 1 78 ? -2.438 -14.276 -7.211 1.00 92.81 78 ILE A C 1
ATOM 596 O O . ILE A 1 78 ? -1.369 -14.796 -7.534 1.00 92.81 78 ILE A O 1
ATOM 600 N N . GLU A 1 79 ? -3.024 -13.336 -7.955 1.00 91.12 79 GLU A N 1
ATOM 601 C CA . GLU A 1 79 ? -2.465 -12.855 -9.223 1.00 91.12 79 GLU A CA 1
ATOM 602 C C . GLU A 1 79 ? -1.174 -12.068 -8.998 1.00 91.12 79 GLU A C 1
ATOM 604 O O . GLU A 1 79 ? -0.171 -12.309 -9.674 1.00 91.12 79 GLU A O 1
ATOM 609 N N . TRP A 1 80 ? -1.153 -11.197 -7.985 1.00 90.00 80 TRP A N 1
ATOM 610 C CA . TRP A 1 80 ? 0.063 -10.500 -7.565 1.00 90.00 80 TRP A CA 1
ATOM 611 C C . TRP A 1 80 ? 1.165 -11.472 -7.141 1.00 90.00 80 TRP A C 1
ATOM 613 O O . TRP A 1 80 ? 2.308 -11.344 -7.578 1.00 90.00 80 TRP A O 1
ATOM 623 N N . ASN A 1 81 ? 0.832 -12.490 -6.350 1.00 91.69 81 ASN A N 1
ATOM 624 C CA . ASN A 1 81 ? 1.779 -13.499 -5.895 1.00 91.69 81 ASN A CA 1
ATOM 625 C C . ASN A 1 81 ? 2.380 -14.289 -7.068 1.00 91.69 81 ASN A C 1
ATOM 627 O O . ASN A 1 81 ? 3.598 -14.478 -7.128 1.00 91.69 81 ASN A O 1
ATOM 631 N N . ALA A 1 82 ? 1.548 -14.703 -8.029 1.00 89.12 82 ALA A N 1
ATOM 632 C CA . ALA A 1 82 ? 1.992 -15.384 -9.244 1.00 89.12 82 ALA A CA 1
ATOM 633 C C . ALA A 1 82 ? 2.917 -14.491 -10.087 1.00 89.12 82 ALA A C 1
ATOM 635 O O . ALA A 1 82 ? 3.982 -14.938 -10.518 1.00 89.12 82 ALA A O 1
ATOM 636 N N . TYR A 1 83 ? 2.561 -13.215 -10.256 1.00 88.75 83 TYR A N 1
ATOM 637 C CA . TYR A 1 83 ? 3.376 -12.238 -10.976 1.00 88.75 83 TYR A CA 1
ATOM 638 C C . TYR A 1 83 ? 4.755 -12.045 -10.324 1.00 88.75 83 TYR A C 1
ATOM 640 O O . TYR A 1 83 ? 5.782 -12.183 -10.982 1.00 88.75 83 TYR A O 1
ATOM 648 N N . ILE A 1 84 ? 4.813 -11.793 -9.015 1.00 88.12 84 ILE A N 1
ATOM 649 C CA . ILE A 1 84 ? 6.064 -11.519 -8.278 1.00 88.12 84 ILE A CA 1
ATOM 650 C C . ILE A 1 84 ? 6.968 -12.759 -8.182 1.00 88.12 84 ILE A C 1
ATOM 652 O O . ILE A 1 84 ? 8.195 -12.642 -8.069 1.00 88.12 84 ILE A O 1
ATOM 656 N N . THR A 1 85 ? 6.364 -13.949 -8.202 1.00 87.12 85 THR A N 1
ATOM 657 C CA . THR A 1 85 ? 7.085 -15.225 -8.284 1.00 87.12 85 THR A CA 1
ATOM 658 C C . THR A 1 85 ? 7.701 -15.402 -9.669 1.00 87.12 85 THR A C 1
ATOM 660 O O . THR A 1 85 ? 8.872 -15.756 -9.774 1.00 87.12 85 THR A O 1
ATOM 663 N N . ARG A 1 86 ? 6.940 -15.098 -10.728 1.00 84.88 86 ARG A N 1
ATOM 664 C CA . ARG A 1 86 ? 7.397 -15.170 -12.122 1.00 84.88 86 ARG A CA 1
ATOM 665 C C . ARG A 1 86 ? 8.462 -14.127 -12.461 1.00 84.88 86 ARG A C 1
ATOM 667 O O . ARG A 1 86 ? 9.340 -14.411 -13.269 1.00 84.88 86 ARG A O 1
ATOM 674 N N . PHE A 1 87 ? 8.408 -12.953 -11.837 1.00 83.62 87 PHE A N 1
ATOM 675 C CA . PHE A 1 87 ? 9.358 -11.860 -12.045 1.00 83.62 87 PHE A CA 1
ATOM 676 C C . PHE A 1 87 ? 10.094 -11.519 -10.741 1.00 83.62 87 PHE A C 1
ATOM 678 O O . PHE A 1 87 ? 9.767 -10.519 -10.093 1.00 83.62 87 PHE A O 1
ATOM 685 N N . PRO A 1 88 ? 11.106 -12.310 -10.328 1.00 78.38 88 PRO A N 1
ATOM 686 C CA . PRO A 1 88 ? 11.832 -12.085 -9.080 1.00 78.38 88 PRO A CA 1
ATOM 687 C C . PRO A 1 88 ? 12.424 -10.675 -8.967 1.00 78.38 88 PRO A C 1
ATOM 689 O O . PRO A 1 88 ? 12.448 -10.104 -7.882 1.00 78.38 88 PRO A O 1
ATOM 692 N N . GLN A 1 89 ? 12.856 -10.072 -10.071 1.00 77.25 89 GLN A N 1
ATOM 693 C CA . GLN A 1 89 ? 13.374 -8.705 -10.115 1.00 77.25 89 GLN A CA 1
ATOM 694 C C . GLN A 1 89 ? 12.360 -7.649 -9.642 1.00 77.25 89 GLN A C 1
ATOM 696 O O . GLN A 1 89 ? 12.765 -6.606 -9.131 1.00 77.25 89 GLN A O 1
ATOM 701 N N . HIS A 1 90 ? 11.052 -7.918 -9.742 1.00 76.38 90 HIS A N 1
ATOM 702 C CA . HIS A 1 90 ? 10.032 -7.062 -9.148 1.00 76.38 90 HIS A CA 1
ATOM 703 C C . HIS A 1 90 ? 9.976 -7.297 -7.632 1.00 76.38 90 HIS A C 1
ATOM 705 O O . HIS A 1 90 ? 9.600 -8.364 -7.133 1.00 76.38 90 HIS A O 1
ATOM 711 N N . ARG A 1 91 ? 10.368 -6.270 -6.877 1.00 78.75 91 ARG A N 1
ATOM 712 C CA . ARG A 1 91 ? 10.269 -6.232 -5.417 1.00 78.75 91 ARG A CA 1
ATOM 713 C C . ARG A 1 91 ? 9.139 -5.292 -5.026 1.00 78.75 91 ARG A C 1
ATOM 715 O O . ARG A 1 91 ? 9.154 -4.122 -5.401 1.00 78.75 91 ARG A O 1
ATOM 722 N N . LEU A 1 92 ? 8.168 -5.816 -4.285 1.00 84.06 92 LEU A N 1
ATOM 723 C CA . LEU A 1 92 ? 7.156 -4.987 -3.648 1.00 84.06 92 LEU A CA 1
ATOM 724 C C . LEU A 1 92 ? 7.669 -4.539 -2.275 1.00 84.06 92 LEU A C 1
ATOM 726 O O . LEU A 1 92 ? 8.143 -5.386 -1.514 1.00 84.06 92 LEU A O 1
ATOM 730 N N . PRO A 1 93 ? 7.588 -3.242 -1.945 1.00 83.62 93 PRO A N 1
ATOM 731 C CA . PRO A 1 93 ? 7.928 -2.764 -0.611 1.00 83.62 93 PRO A CA 1
ATOM 732 C C . PRO A 1 93 ? 7.078 -3.453 0.464 1.00 83.62 93 PRO A C 1
ATOM 734 O O . PRO A 1 93 ? 5.881 -3.668 0.265 1.00 83.62 93 PRO A O 1
ATOM 737 N N . GLY A 1 94 ? 7.696 -3.810 1.590 1.00 86.06 94 GLY A N 1
ATOM 738 C CA . GLY A 1 94 ? 7.017 -4.510 2.689 1.00 86.06 94 GLY A CA 1
ATOM 739 C C . GLY A 1 94 ? 6.784 -6.011 2.476 1.00 86.06 94 GLY A C 1
ATOM 740 O O . GLY A 1 94 ? 6.358 -6.687 3.405 1.00 86.06 94 GLY A O 1
ATOM 741 N N . VAL A 1 95 ? 7.072 -6.559 1.288 1.00 90.56 95 VAL A N 1
ATOM 742 C CA . VAL A 1 95 ? 6.874 -7.988 0.994 1.00 90.56 95 VAL A CA 1
ATOM 743 C C . VAL A 1 95 ? 8.172 -8.761 1.186 1.00 90.56 95 VAL A C 1
ATOM 745 O O . VAL A 1 95 ? 9.098 -8.665 0.371 1.00 90.56 95 VAL A O 1
ATOM 748 N N . ARG A 1 96 ? 8.228 -9.577 2.244 1.00 90.69 96 ARG A N 1
ATOM 749 C CA . ARG A 1 96 ? 9.366 -10.464 2.506 1.00 90.69 96 ARG A CA 1
ATOM 750 C C . ARG A 1 96 ? 9.395 -11.608 1.503 1.00 90.69 96 ARG A C 1
ATOM 752 O O . ARG A 1 96 ? 8.394 -11.955 0.872 1.00 90.69 96 ARG A O 1
ATOM 759 N N . ARG A 1 97 ? 10.565 -12.228 1.377 1.00 88.44 97 ARG A N 1
ATOM 760 C CA . ARG A 1 97 ? 10.749 -13.455 0.600 1.00 88.44 97 ARG A CA 1
ATOM 761 C C . ARG A 1 97 ? 11.233 -14.571 1.512 1.00 88.44 97 ARG A C 1
ATOM 763 O O . ARG A 1 97 ? 12.052 -14.328 2.394 1.00 88.44 97 ARG A O 1
ATOM 770 N N . GLY A 1 98 ? 10.691 -15.765 1.304 1.00 85.81 98 GLY A N 1
ATOM 771 C CA . GLY A 1 98 ? 11.136 -16.974 1.986 1.00 85.81 98 GLY A CA 1
ATOM 772 C C . GLY A 1 98 ? 12.493 -17.454 1.471 1.00 85.81 98 GLY A C 1
ATOM 773 O O . GLY A 1 98 ? 13.069 -16.882 0.544 1.00 85.81 98 GLY A O 1
ATOM 774 N N . GLU A 1 99 ? 12.980 -18.549 2.045 1.00 83.81 99 GLU A N 1
ATOM 775 C CA . GLU A 1 99 ? 14.283 -19.146 1.711 1.00 83.81 99 GLU A CA 1
ATOM 776 C C . GLU A 1 99 ? 14.392 -19.581 0.241 1.00 83.81 99 GLU A C 1
ATOM 778 O O . GLU A 1 99 ? 15.450 -19.486 -0.371 1.00 83.81 99 GLU A O 1
ATOM 783 N N . ASN A 1 100 ? 13.274 -19.987 -0.361 1.00 84.12 100 ASN A N 1
ATOM 784 C CA . ASN A 1 100 ? 13.168 -20.342 -1.779 1.00 84.12 100 ASN A CA 1
ATOM 785 C C . ASN A 1 100 ? 13.072 -19.120 -2.718 1.00 84.12 100 ASN A C 1
ATOM 787 O O . ASN A 1 100 ? 12.853 -19.275 -3.918 1.00 84.12 100 ASN A O 1
ATOM 791 N N . GLY A 1 101 ? 13.168 -17.901 -2.182 1.00 82.38 101 GLY A N 1
ATOM 792 C CA . GLY A 1 101 ? 13.025 -16.658 -2.931 1.00 82.38 101 GLY A CA 1
ATOM 793 C C . GLY A 1 101 ? 11.586 -16.304 -3.314 1.00 82.38 101 GLY A C 1
ATOM 794 O O . GLY A 1 101 ? 11.386 -15.252 -3.925 1.00 82.38 101 GLY A O 1
ATOM 795 N N . ALA A 1 102 ? 10.580 -17.109 -2.959 1.00 87.00 102 ALA A N 1
ATOM 796 C CA . ALA A 1 102 ? 9.174 -16.798 -3.211 1.00 87.00 102 ALA A CA 1
ATOM 797 C C . ALA A 1 102 ? 8.671 -15.698 -2.253 1.00 87.00 102 ALA A C 1
ATOM 799 O O . ALA A 1 102 ? 9.129 -15.631 -1.109 1.00 87.00 102 ALA A O 1
ATOM 800 N N . PRO A 1 103 ? 7.757 -14.815 -2.692 1.00 91.75 103 PRO A N 1
ATOM 801 C CA . PRO A 1 103 ? 7.136 -13.828 -1.810 1.00 91.75 103 PRO A CA 1
ATOM 802 C C . PRO A 1 103 ? 6.314 -14.500 -0.700 1.00 91.75 103 PRO A C 1
ATOM 804 O O . PRO A 1 103 ? 5.656 -15.517 -0.919 1.00 91.75 103 PRO A O 1
ATOM 807 N N . VAL A 1 104 ? 6.335 -13.916 0.498 1.00 92.44 104 VAL A N 1
ATOM 808 C CA . VAL A 1 104 ? 5.461 -14.325 1.603 1.00 92.44 104 VAL A CA 1
ATOM 809 C C . VAL A 1 104 ? 4.034 -13.895 1.271 1.00 92.44 104 VAL A C 1
ATOM 811 O O . VAL A 1 104 ? 3.747 -12.704 1.177 1.00 92.44 104 VAL A O 1
ATOM 814 N N . PHE A 1 105 ? 3.132 -14.862 1.099 1.00 92.56 105 PHE A N 1
ATOM 815 C CA . PHE A 1 105 ? 1.775 -14.600 0.610 1.00 92.56 105 PHE A CA 1
ATOM 816 C C . PHE A 1 105 ? 0.980 -13.639 1.505 1.00 92.56 105 PHE A C 1
ATOM 818 O O . PHE A 1 105 ? 0.311 -12.745 0.995 1.00 92.56 105 PHE A O 1
ATOM 825 N N . THR A 1 106 ? 1.097 -13.763 2.830 1.00 92.88 106 THR A N 1
ATOM 826 C CA . THR A 1 106 ? 0.428 -12.858 3.780 1.00 92.88 106 THR A CA 1
ATOM 827 C C . THR A 1 106 ? 0.850 -11.403 3.577 1.00 92.88 106 THR A C 1
ATOM 829 O O . THR A 1 106 ? 0.004 -10.514 3.576 1.00 92.88 106 THR A O 1
ATOM 832 N N . ASP A 1 107 ? 2.135 -11.154 3.314 1.00 93.56 107 ASP A N 1
ATOM 833 C CA . ASP A 1 107 ? 2.630 -9.802 3.052 1.00 93.56 107 ASP A CA 1
ATOM 834 C C . ASP A 1 107 ? 2.087 -9.259 1.711 1.00 93.56 107 ASP A C 1
ATOM 836 O O . ASP A 1 107 ? 1.851 -8.059 1.574 1.00 93.56 107 ASP A O 1
ATOM 840 N N . VAL A 1 108 ? 1.849 -10.132 0.721 1.00 92.69 108 VAL A N 1
ATOM 841 C CA . VAL A 1 108 ? 1.212 -9.765 -0.560 1.00 92.69 108 VAL A CA 1
ATOM 842 C C . VAL A 1 108 ? -0.260 -9.402 -0.362 1.00 92.69 108 VAL A C 1
ATOM 844 O O . VAL A 1 108 ? -0.726 -8.433 -0.961 1.00 92.69 108 VAL A O 1
ATOM 847 N N . VAL A 1 109 ? -0.990 -10.138 0.483 1.00 93.12 109 VAL A N 1
ATOM 848 C CA . VAL A 1 109 ? -2.378 -9.807 0.850 1.00 93.12 109 VAL A CA 1
ATOM 849 C C . VAL A 1 109 ? -2.432 -8.416 1.475 1.00 93.12 109 VAL A C 1
ATOM 851 O O . VAL A 1 109 ? -3.162 -7.559 0.982 1.00 93.12 109 VAL A O 1
ATOM 854 N N . VAL A 1 110 ? -1.574 -8.157 2.466 1.00 93.19 110 VAL A N 1
ATOM 855 C CA . VAL A 1 110 ? -1.483 -6.842 3.112 1.00 93.19 110 VAL A CA 1
ATOM 856 C C . VAL A 1 110 ? -1.150 -5.742 2.112 1.00 93.19 110 VAL A C 1
ATOM 858 O O . VAL A 1 110 ? -1.779 -4.685 2.124 1.00 93.19 110 VAL A O 1
ATOM 861 N N . TYR A 1 111 ? -0.184 -5.978 1.223 1.00 91.12 111 TYR A N 1
ATOM 862 C CA . TYR A 1 111 ? 0.155 -5.018 0.179 1.00 91.12 111 TYR A CA 1
ATOM 863 C C . TYR A 1 111 ? -1.067 -4.661 -0.680 1.00 91.12 111 TYR A C 1
ATOM 865 O O . TYR A 1 111 ? -1.310 -3.482 -0.938 1.00 91.12 111 TYR A O 1
ATOM 873 N N . CYS A 1 112 ? -1.855 -5.657 -1.094 1.00 90.62 112 CYS A N 1
ATOM 874 C CA . CYS A 1 112 ? -3.067 -5.431 -1.881 1.00 90.62 112 CYS A CA 1
ATOM 875 C C . CYS A 1 112 ? -4.103 -4.615 -1.096 1.00 90.62 112 CYS A C 1
ATOM 877 O O . CYS A 1 112 ? -4.684 -3.683 -1.650 1.00 90.62 112 CYS A O 1
ATOM 879 N N . ASP A 1 113 ? -4.296 -4.903 0.191 1.00 91.56 113 ASP A N 1
ATOM 880 C CA . ASP A 1 113 ? -5.220 -4.159 1.053 1.00 91.56 113 ASP A CA 1
ATOM 881 C C . ASP A 1 113 ? -4.794 -2.693 1.211 1.00 91.56 113 ASP A C 1
ATOM 883 O O . ASP A 1 113 ? -5.606 -1.781 1.041 1.00 91.56 113 ASP A O 1
ATOM 887 N N . MET A 1 114 ? -3.503 -2.440 1.434 1.00 90.69 114 MET A N 1
ATOM 888 C CA . MET A 1 114 ? -2.963 -1.081 1.536 1.00 90.69 114 MET A CA 1
ATOM 889 C C . MET A 1 114 ? -3.083 -0.312 0.220 1.00 90.69 114 MET A C 1
ATOM 891 O O . MET A 1 114 ? -3.457 0.861 0.209 1.00 90.69 114 MET A O 1
ATOM 895 N N . ILE A 1 115 ? -2.820 -0.964 -0.910 1.00 86.25 115 ILE A N 1
ATOM 896 C CA . ILE A 1 115 ? -2.985 -0.355 -2.231 1.00 86.25 115 ILE A CA 1
ATOM 897 C C . ILE A 1 115 ? -4.459 -0.058 -2.535 1.00 86.25 115 ILE A C 1
ATOM 899 O O . ILE A 1 115 ? -4.748 0.997 -3.102 1.00 86.25 115 ILE A O 1
ATOM 903 N N . ARG A 1 116 ? -5.398 -0.914 -2.117 1.00 87.44 116 ARG A N 1
ATOM 904 C CA . ARG A 1 116 ? -6.847 -0.670 -2.238 1.00 87.44 116 ARG A CA 1
ATOM 905 C C . ARG A 1 116 ? -7.320 0.521 -1.410 1.00 87.44 116 ARG A C 1
ATOM 907 O O . ARG A 1 116 ? -8.213 1.232 -1.850 1.00 87.44 116 ARG A O 1
ATOM 914 N N . LEU A 1 117 ? -6.715 0.779 -0.250 1.00 88.81 117 LEU A N 1
ATOM 915 C CA . LEU A 1 117 ? -7.002 1.992 0.527 1.00 88.81 117 LEU A CA 1
ATOM 916 C C . LEU A 1 117 ? -6.515 3.263 -0.188 1.00 88.81 117 LEU A C 1
ATOM 918 O O . LEU A 1 117 ? -7.118 4.322 -0.029 1.00 88.81 117 LEU A O 1
ATOM 922 N N . VAL A 1 118 ? -5.440 3.172 -0.975 1.00 85.56 118 VAL A N 1
ATOM 923 C CA . VAL A 1 118 ? -4.773 4.324 -1.613 1.00 85.56 118 VAL A CA 1
ATOM 924 C C . VAL A 1 118 ? -5.237 4.569 -3.066 1.00 85.56 118 VAL A C 1
ATOM 926 O O . VAL A 1 118 ? -5.121 5.679 -3.586 1.00 85.56 118 VAL A O 1
ATOM 929 N N . SER A 1 119 ? -5.768 3.561 -3.754 1.00 77.31 119 SER A N 1
ATOM 930 C CA . SER A 1 119 ? -6.362 3.659 -5.101 1.00 77.31 119 SER A CA 1
ATOM 931 C C . SER A 1 119 ? -7.879 3.867 -4.976 1.00 77.31 119 SER A C 1
ATOM 933 O O . SER A 1 119 ? -8.456 3.152 -4.171 1.00 77.31 119 SER A O 1
ATOM 935 N N . PRO A 1 120 ? -8.571 4.788 -5.691 1.00 67.00 120 PRO A N 1
ATOM 936 C CA . PRO A 1 120 ? -8.301 5.283 -7.041 1.00 67.00 120 PRO A CA 1
ATOM 937 C C . PRO A 1 120 ? -7.861 6.752 -7.078 1.00 67.00 120 PRO A C 1
ATOM 939 O O . PRO A 1 120 ? -8.212 7.469 -8.015 1.00 67.00 120 PRO A O 1
ATOM 942 N N . LEU A 1 121 ? -7.122 7.231 -6.068 1.00 63.41 121 LEU A N 1
ATOM 943 C CA . LEU A 1 121 ? -6.666 8.626 -6.041 1.00 63.41 121 LEU A CA 1
ATOM 944 C C . LEU A 1 121 ? -6.035 9.022 -7.395 1.00 63.41 121 LEU A C 1
ATOM 946 O O . LEU A 1 121 ? -5.418 8.165 -8.047 1.00 63.41 121 LEU A O 1
ATOM 950 N N . PRO A 1 122 ? -6.183 10.288 -7.838 1.00 57.44 122 PRO A N 1
ATOM 951 C CA . PRO A 1 122 ? -5.614 10.755 -9.100 1.00 57.44 122 PRO A CA 1
ATOM 952 C C . PRO A 1 122 ? -4.129 10.382 -9.211 1.00 57.44 122 PRO A C 1
ATOM 954 O O . PRO A 1 122 ? -3.446 10.203 -8.200 1.00 57.44 122 PRO A O 1
ATOM 957 N N . GLU A 1 123 ? -3.623 10.248 -10.440 1.00 56.72 123 GLU A N 1
ATOM 958 C CA . GLU A 1 123 ? -2.279 9.740 -10.793 1.00 56.72 123 GLU A CA 1
ATOM 959 C C . GLU A 1 123 ? -1.089 10.482 -10.146 1.00 56.72 123 GLU A C 1
ATOM 961 O O . GLU A 1 123 ? 0.065 10.118 -10.374 1.00 56.72 123 GLU A O 1
ATOM 966 N N . CYS A 1 124 ? -1.336 11.478 -9.289 1.00 63.22 124 CYS A N 1
ATOM 967 C CA . CYS A 1 124 ? -0.365 12.116 -8.411 1.00 63.22 124 CYS A CA 1
ATOM 968 C C . CYS A 1 124 ? 0.298 11.093 -7.475 1.00 63.22 124 CYS A C 1
ATOM 970 O O . CYS A 1 124 ? -0.057 10.939 -6.304 1.00 63.22 124 CYS A O 1
ATOM 972 N N . LYS A 1 125 ? 1.337 10.435 -7.997 1.00 69.31 125 LYS A N 1
ATOM 973 C CA . LYS A 1 125 ? 2.196 9.458 -7.317 1.00 69.31 125 LYS A CA 1
ATOM 974 C C . LYS A 1 125 ? 2.619 9.921 -5.922 1.00 69.31 125 LYS A C 1
ATOM 976 O O . LYS A 1 125 ? 2.699 9.108 -5.014 1.00 69.31 125 LYS A O 1
ATOM 981 N N . HIS A 1 126 ? 2.853 11.220 -5.739 1.00 69.81 126 HIS A N 1
ATOM 982 C CA . HIS A 1 126 ? 3.297 11.790 -4.465 1.00 69.81 126 HIS A CA 1
ATOM 983 C C . HIS A 1 126 ? 2.221 11.713 -3.375 1.00 69.81 126 HIS A C 1
ATOM 985 O O . HIS A 1 126 ? 2.536 11.339 -2.251 1.00 69.81 126 HIS A O 1
ATOM 991 N N . VAL A 1 127 ? 0.954 11.986 -3.709 1.00 74.00 127 VAL A N 1
ATOM 992 C CA . VAL A 1 127 ? -0.171 11.896 -2.760 1.00 74.00 127 VAL A CA 1
ATOM 993 C C . VAL A 1 127 ? -0.376 10.447 -2.329 1.00 74.00 127 VAL A C 1
ATOM 995 O O . VAL A 1 127 ? -0.494 10.166 -1.139 1.00 74.00 127 VAL A O 1
ATOM 998 N N . LYS A 1 128 ? -0.321 9.514 -3.287 1.00 78.69 128 LYS A N 1
ATOM 999 C CA . LYS A 1 128 ? -0.418 8.073 -3.017 1.00 78.69 128 LYS A CA 1
ATOM 1000 C C . LYS A 1 128 ? 0.708 7.584 -2.114 1.00 78.69 128 LYS A C 1
ATOM 1002 O O . LYS A 1 128 ? 0.447 6.937 -1.106 1.00 78.69 128 LYS A O 1
ATOM 1007 N N . SER A 1 129 ? 1.952 7.923 -2.450 1.00 79.44 129 SER A N 1
ATOM 1008 C CA . SER A 1 129 ? 3.116 7.546 -1.646 1.00 79.44 129 SER A CA 1
ATOM 1009 C C . SER A 1 129 ? 3.060 8.139 -0.241 1.00 79.44 129 SER A C 1
ATOM 1011 O O . SER A 1 129 ? 3.374 7.443 0.719 1.00 79.44 129 SER A O 1
ATOM 1013 N N . HIS A 1 130 ? 2.641 9.400 -0.105 1.00 83.00 130 HIS A N 1
ATOM 1014 C CA . HIS A 1 130 ? 2.502 10.053 1.193 1.00 83.00 130 HIS A CA 1
ATOM 1015 C C . HIS A 1 130 ? 1.423 9.385 2.053 1.00 83.00 130 HIS A C 1
ATOM 1017 O O . HIS A 1 130 ? 1.678 9.064 3.211 1.00 83.00 130 HIS A O 1
ATOM 1023 N N . LEU A 1 131 ? 0.244 9.115 1.489 1.00 87.19 131 LEU A N 1
ATOM 1024 C CA . LEU A 1 131 ? -0.835 8.433 2.203 1.00 87.19 131 LEU A CA 1
ATOM 1025 C C . LEU A 1 131 ? -0.432 7.016 2.626 1.00 87.19 131 LEU A C 1
ATOM 1027 O O . LEU A 1 131 ? -0.637 6.635 3.776 1.00 87.19 131 LEU A O 1
ATOM 1031 N N . LEU A 1 132 ? 0.194 6.256 1.725 1.00 88.31 132 LEU A N 1
ATOM 1032 C CA . LEU A 1 132 ? 0.704 4.924 2.037 1.00 88.31 132 LEU A CA 1
ATOM 1033 C C . LEU A 1 132 ? 1.732 4.976 3.174 1.00 88.31 132 LEU A C 1
ATOM 1035 O O . LEU A 1 132 ? 1.694 4.141 4.074 1.00 88.31 132 LEU A O 1
ATOM 1039 N N . TRP A 1 133 ? 2.603 5.989 3.187 1.00 87.19 133 TRP A N 1
ATOM 1040 C CA . TRP A 1 133 ? 3.549 6.212 4.281 1.00 87.19 133 TRP A CA 1
ATOM 1041 C C . TRP A 1 133 ? 2.848 6.517 5.610 1.00 87.19 133 TRP A C 1
ATOM 1043 O O . TRP A 1 133 ? 3.226 5.968 6.644 1.00 87.19 133 TRP A O 1
ATOM 1053 N N . GLN A 1 134 ? 1.796 7.340 5.597 1.00 89.25 134 GLN A N 1
ATOM 1054 C CA . GLN A 1 134 ? 1.004 7.629 6.796 1.00 89.25 134 GLN A CA 1
ATOM 1055 C C . GLN A 1 134 ? 0.295 6.386 7.345 1.00 89.25 134 GLN A C 1
ATOM 1057 O O . GLN A 1 134 ? 0.353 6.148 8.551 1.00 89.25 134 GLN A O 1
ATOM 1062 N N . LEU A 1 135 ? -0.325 5.582 6.477 1.00 92.19 135 LEU A N 1
ATOM 1063 C CA . LEU A 1 135 ? -0.956 4.311 6.851 1.00 92.19 135 LEU A CA 1
ATOM 1064 C C . LEU A 1 135 ? 0.067 3.334 7.431 1.00 92.19 135 LEU A C 1
ATOM 1066 O O . LEU A 1 135 ? -0.157 2.741 8.482 1.00 92.19 135 LEU A O 1
ATOM 1070 N N . THR A 1 136 ? 1.230 3.234 6.794 1.00 91.88 136 THR A N 1
ATOM 1071 C CA . THR A 1 136 ? 2.325 2.386 7.270 1.00 91.88 136 THR A CA 1
ATOM 1072 C C . THR A 1 136 ? 2.795 2.827 8.658 1.00 91.88 136 THR A C 1
ATOM 1074 O O . THR A 1 136 ? 2.900 2.006 9.564 1.00 91.88 136 THR A O 1
ATOM 1077 N N . GLY A 1 137 ? 3.026 4.126 8.867 1.00 90.88 137 GLY A N 1
ATOM 1078 C CA . GLY A 1 137 ? 3.415 4.658 10.175 1.00 90.88 137 GLY A CA 1
ATOM 1079 C C . GLY A 1 137 ? 2.344 4.459 11.252 1.00 90.88 137 GLY A C 1
ATOM 1080 O O . GLY A 1 137 ? 2.680 4.233 12.412 1.00 90.88 137 GLY A O 1
ATOM 1081 N N . LEU A 1 138 ? 1.062 4.511 10.880 1.00 92.94 138 LEU A N 1
ATOM 1082 C CA . LEU A 1 138 ? -0.058 4.231 11.777 1.00 92.94 138 LEU A CA 1
ATOM 1083 C C . LEU A 1 138 ? -0.095 2.755 12.205 1.00 92.94 138 LEU A C 1
ATOM 1085 O O . LEU A 1 138 ? -0.311 2.478 13.382 1.00 92.94 138 LEU A O 1
ATOM 1089 N N . PHE A 1 139 ? 0.132 1.827 11.274 1.00 94.38 139 PHE A N 1
ATOM 1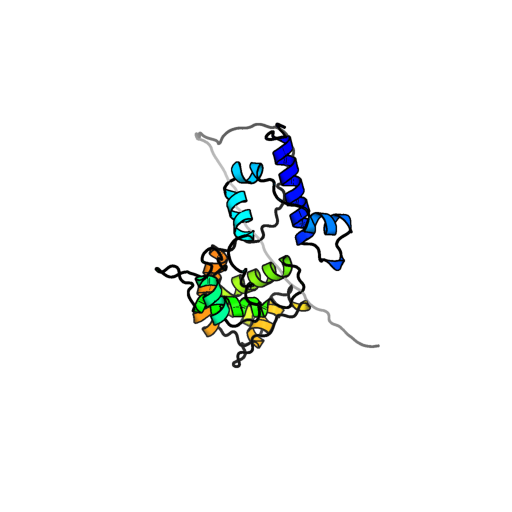090 C CA . PHE A 1 139 ? 0.012 0.385 11.513 1.00 94.38 139 PHE A CA 1
ATOM 1091 C C . PHE A 1 139 ? 1.312 -0.310 11.921 1.00 94.38 139 PHE A C 1
ATOM 1093 O O . PHE A 1 139 ? 1.284 -1.493 12.237 1.00 94.38 139 PHE A O 1
ATOM 1100 N N . ALA A 1 140 ? 2.440 0.404 11.980 1.00 92.44 140 ALA A N 1
ATOM 1101 C CA . ALA A 1 140 ? 3.729 -0.146 12.411 1.00 92.44 140 ALA A CA 1
ATOM 1102 C C . ALA A 1 140 ? 3.711 -0.738 13.835 1.00 92.44 140 ALA A C 1
ATOM 1104 O O . ALA A 1 140 ? 4.555 -1.574 14.172 1.00 92.44 140 ALA A O 1
ATOM 1105 N N . SER A 1 141 ? 2.770 -0.305 14.678 1.00 92.00 141 SER A N 1
ATOM 1106 C CA . SER A 1 141 ? 2.547 -0.834 16.022 1.00 92.00 141 SER A CA 1
ATOM 1107 C C . SER A 1 141 ? 1.080 -0.697 16.421 1.00 92.00 141 SER A C 1
ATOM 1109 O O . SER A 1 141 ? 0.474 0.358 16.222 1.00 92.00 141 SER A O 1
ATOM 1111 N N . THR A 1 142 ? 0.535 -1.733 17.064 1.00 91.94 142 THR A N 1
ATOM 1112 C CA . THR A 1 142 ? -0.824 -1.726 17.629 1.00 91.94 142 THR A CA 1
ATOM 1113 C C . THR A 1 142 ? -1.023 -0.570 18.608 1.00 91.94 142 THR A C 1
ATOM 1115 O O . THR A 1 142 ? -2.072 0.064 18.604 1.00 91.94 142 THR A O 1
ATOM 1118 N N . THR A 1 143 ? 0.002 -0.208 19.384 1.00 93.88 143 THR A N 1
ATOM 1119 C CA . THR A 1 143 ? -0.073 0.917 20.328 1.00 93.88 143 THR A CA 1
ATOM 1120 C C . THR A 1 143 ? -0.293 2.252 19.615 1.00 93.88 143 THR A C 1
ATOM 1122 O O . THR A 1 143 ? -1.083 3.072 20.074 1.00 93.88 143 THR A O 1
ATOM 1125 N N . VAL A 1 144 ? 0.377 2.480 18.478 1.00 92.81 144 VAL A N 1
ATOM 1126 C CA . VAL A 1 144 ? 0.224 3.724 17.700 1.00 92.81 144 VAL A CA 1
ATOM 1127 C C . VAL A 1 144 ? -1.189 3.824 17.135 1.00 92.81 144 VAL A C 1
ATOM 1129 O O . VAL A 1 144 ? -1.793 4.898 17.174 1.00 92.81 144 VAL A O 1
ATOM 1132 N N . TYR A 1 145 ? -1.728 2.703 16.656 1.00 94.56 145 TYR A N 1
ATOM 1133 C CA . TYR A 1 145 ? -3.094 2.641 16.159 1.00 94.56 145 TYR A CA 1
ATOM 1134 C C . TYR A 1 145 ? -4.124 2.907 17.267 1.00 94.56 145 TYR A C 1
ATOM 1136 O O . TYR A 1 145 ? -4.973 3.784 17.104 1.00 94.56 145 TYR A O 1
ATOM 1144 N N . GLN A 1 146 ? -3.986 2.257 18.425 1.00 93.88 146 GLN A N 1
ATOM 1145 C CA . GLN A 1 146 ? -4.865 2.443 19.587 1.00 93.88 146 GLN A CA 1
ATOM 1146 C C . GLN A 1 146 ? -4.887 3.885 20.095 1.00 93.88 146 GLN A C 1
ATOM 1148 O O . GLN A 1 146 ? -5.957 4.448 20.328 1.00 93.88 146 GLN A O 1
ATOM 1153 N N . VAL A 1 147 ? -3.717 4.516 20.227 1.00 94.12 147 VAL A N 1
ATOM 1154 C CA . VAL A 1 147 ? -3.626 5.934 20.608 1.00 94.12 147 VAL A CA 1
ATOM 1155 C C . VAL A 1 147 ? -4.331 6.812 19.572 1.00 94.12 147 VAL A C 1
ATOM 1157 O O . VAL A 1 147 ? -5.062 7.731 19.939 1.00 94.12 147 VAL A O 1
ATOM 1160 N N . GLY A 1 148 ? -4.168 6.505 18.282 1.00 93.00 148 GLY A N 1
ATOM 1161 C CA . GLY A 1 148 ? -4.868 7.193 17.201 1.00 93.00 148 GLY A CA 1
ATOM 1162 C C . GLY A 1 148 ? -6.392 7.075 17.299 1.00 93.00 148 GLY A C 1
ATOM 1163 O O . GLY A 1 148 ? -7.088 8.078 17.158 1.00 93.00 148 GLY A O 1
ATOM 1164 N N . LEU A 1 149 ? -6.914 5.879 17.585 1.00 94.38 149 LEU A N 1
ATOM 1165 C CA . LEU A 1 149 ? -8.350 5.636 17.769 1.00 94.38 149 LEU A CA 1
ATOM 1166 C C . LEU A 1 149 ? -8.922 6.418 18.954 1.00 94.38 149 LEU A C 1
ATOM 1168 O O . LEU A 1 149 ? -9.970 7.052 18.819 1.00 94.38 149 LEU A O 1
ATOM 1172 N N . GLN A 1 150 ? -8.213 6.415 20.087 1.00 93.69 150 GLN A N 1
ATOM 1173 C CA . GLN A 1 150 ? -8.608 7.155 21.287 1.00 93.69 150 GLN A CA 1
ATOM 1174 C C . GLN A 1 150 ? -8.663 8.661 21.025 1.00 93.69 150 GLN A C 1
ATOM 1176 O O . GLN A 1 150 ? -9.651 9.307 21.366 1.00 93.69 150 GLN A O 1
ATOM 1181 N N . GLN A 1 151 ? -7.642 9.214 20.368 1.00 92.62 151 GLN A N 1
ATOM 1182 C CA . GLN A 1 151 ? -7.605 10.632 19.997 1.00 92.62 151 GLN A CA 1
ATOM 1183 C C . GLN A 1 151 ? -8.705 11.004 18.996 1.00 92.62 151 GLN A C 1
ATOM 1185 O O . GLN A 1 151 ? -9.248 12.104 19.057 1.00 92.62 151 GLN A O 1
ATOM 1190 N N . ALA A 1 152 ? -9.047 10.090 18.088 1.00 91.88 152 ALA A N 1
ATOM 1191 C CA . AL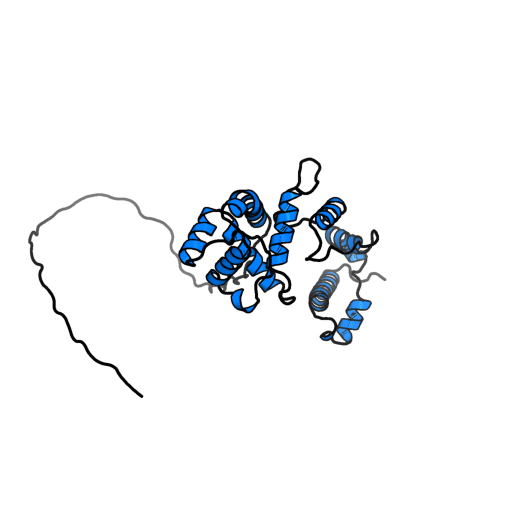A A 1 152 ? -10.115 10.274 17.112 1.00 91.88 152 ALA A CA 1
ATOM 1192 C C . ALA A 1 152 ? -11.526 10.031 17.679 1.00 91.88 152 ALA A C 1
ATOM 1194 O O . ALA A 1 152 ? -12.505 10.287 16.974 1.00 91.88 152 ALA A O 1
ATOM 1195 N N . GLY A 1 153 ? -11.635 9.518 18.912 1.00 92.81 153 GLY A N 1
ATOM 1196 C CA . GLY A 1 153 ? -12.902 9.218 19.577 1.00 92.81 153 GLY A CA 1
ATOM 1197 C C . GLY A 1 153 ? -13.746 8.168 18.851 1.00 92.81 153 GLY A C 1
ATOM 1198 O O . GLY A 1 153 ? -14.970 8.277 18.843 1.00 92.81 153 GLY A O 1
ATOM 1199 N N . CYS A 1 154 ? -13.119 7.181 18.202 1.00 92.25 154 CYS A N 1
ATOM 1200 C CA . CYS A 1 154 ? -13.817 6.185 17.382 1.00 92.25 154 CYS A CA 1
ATOM 1201 C C . CYS A 1 154 ? -13.441 4.745 17.753 1.00 92.25 154 CYS A C 1
ATOM 1203 O O . CYS A 1 154 ? -12.433 4.497 18.411 1.00 92.25 154 CYS A O 1
ATOM 1205 N N . GLN A 1 155 ? -14.281 3.798 17.333 1.00 91.75 155 GLN A N 1
ATOM 1206 C CA . GLN A 1 155 ? -14.067 2.363 17.511 1.00 91.75 155 GLN A CA 1
ATOM 1207 C C . GLN A 1 155 ? -14.085 1.667 16.143 1.00 91.75 155 GLN A C 1
ATOM 1209 O O . GLN A 1 155 ? -14.890 2.058 15.289 1.00 91.75 155 GLN A O 1
ATOM 1214 N N . PRO A 1 156 ? -13.230 0.655 15.911 1.00 92.69 156 PRO A N 1
ATOM 1215 C CA . PRO A 1 156 ? -13.249 -0.121 14.678 1.00 92.69 156 PRO A CA 1
ATOM 1216 C C . PRO A 1 156 ? -14.584 -0.829 14.435 1.00 92.69 156 PRO A C 1
ATOM 1218 O O . PRO A 1 156 ? -15.216 -1.353 15.353 1.00 92.69 156 PRO A O 1
ATOM 1221 N N . SER A 1 157 ? -14.992 -0.882 13.171 1.00 90.62 157 SER A N 1
ATOM 1222 C CA . SER A 1 157 ? -16.109 -1.708 12.719 1.00 90.62 157 SER A CA 1
ATOM 1223 C C . SER A 1 157 ? -15.790 -3.195 12.911 1.00 90.62 157 SER A C 1
ATOM 1225 O O . SER A 1 157 ? -14.671 -3.637 12.670 1.00 90.62 157 SER A O 1
ATOM 1227 N N . GLN A 1 158 ? -16.798 -3.983 13.288 1.00 86.62 158 GLN A N 1
ATOM 1228 C CA . GLN A 1 158 ? -16.704 -5.451 13.345 1.00 86.62 158 GLN A CA 1
ATOM 1229 C C . GLN A 1 158 ? -16.821 -6.100 11.955 1.00 86.62 158 GLN A C 1
ATOM 1231 O O . GLN A 1 158 ? -16.492 -7.269 11.773 1.00 86.62 158 GLN A O 1
ATOM 1236 N N . VAL A 1 159 ? -17.312 -5.348 10.966 1.00 87.81 159 VAL A N 1
ATOM 1237 C CA . VAL A 1 159 ? -17.445 -5.798 9.578 1.00 87.81 159 VAL A CA 1
ATOM 1238 C C . VAL A 1 159 ? -16.312 -5.201 8.757 1.00 87.81 159 VAL A C 1
ATOM 1240 O O . VAL A 1 159 ? -16.182 -3.976 8.682 1.00 87.81 159 VAL A O 1
ATOM 1243 N N . VAL A 1 160 ? -15.525 -6.071 8.122 1.00 87.06 160 VAL A N 1
ATOM 1244 C CA . VAL A 1 160 ? -14.435 -5.673 7.226 1.00 87.06 160 VAL A CA 1
ATOM 1245 C C . VAL A 1 160 ? -15.006 -5.291 5.863 1.00 87.06 160 VAL A C 1
ATOM 1247 O O . VAL A 1 160 ? -15.612 -6.110 5.173 1.00 87.06 160 VAL A O 1
ATOM 1250 N N . ASN A 1 161 ? -14.799 -4.039 5.469 1.00 89.00 161 ASN A N 1
ATOM 1251 C CA . ASN A 1 161 ? -15.133 -3.514 4.151 1.00 89.00 161 ASN A CA 1
ATOM 1252 C C . ASN A 1 161 ? -14.073 -2.490 3.730 1.00 89.00 161 ASN A C 1
ATOM 1254 O O . ASN A 1 161 ? -14.195 -1.292 3.996 1.00 89.00 161 ASN A O 1
ATOM 1258 N N . LEU A 1 162 ? -13.010 -2.984 3.096 1.00 87.50 162 LEU A N 1
ATOM 1259 C CA . LEU A 1 162 ? -11.899 -2.165 2.624 1.00 87.50 162 LEU A CA 1
ATOM 1260 C C . LEU A 1 162 ? -12.341 -1.329 1.422 1.00 87.50 162 LEU A C 1
ATOM 1262 O O . LEU A 1 162 ? -12.436 -1.824 0.300 1.00 87.50 162 LEU A O 1
ATOM 1266 N N . ARG A 1 163 ? -12.593 -0.042 1.671 1.00 87.81 163 ARG A N 1
ATOM 1267 C CA . ARG A 1 163 ? -12.917 0.945 0.639 1.00 87.81 163 ARG A CA 1
ATOM 1268 C C . ARG A 1 163 ? -11.811 2.001 0.528 1.00 87.81 163 ARG A C 1
ATOM 1270 O O . ARG A 1 163 ? -11.209 2.348 1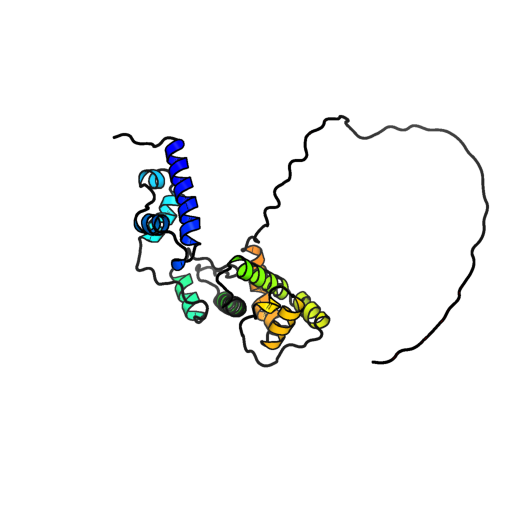.550 1.00 87.81 163 ARG A O 1
ATOM 1277 N N . PRO A 1 164 ? -11.590 2.566 -0.667 1.00 88.81 164 PRO A N 1
ATOM 1278 C CA . PRO A 1 164 ? -10.615 3.628 -0.877 1.00 88.81 164 PRO A CA 1
ATOM 1279 C C . PRO A 1 164 ? -10.800 4.822 0.055 1.00 88.81 164 PRO A C 1
ATOM 1281 O O . PRO A 1 164 ? -11.932 5.197 0.370 1.00 88.81 164 PRO A O 1
ATOM 1284 N N . ILE A 1 165 ? -9.694 5.444 0.455 1.00 89.31 165 ILE A N 1
ATOM 1285 C CA . ILE A 1 165 ? -9.687 6.696 1.213 1.00 89.31 165 ILE A CA 1
ATOM 1286 C C . ILE A 1 165 ? -10.107 7.845 0.278 1.00 89.31 165 ILE A C 1
ATOM 1288 O O . ILE A 1 165 ? -9.466 8.046 -0.759 1.00 89.31 165 ILE A O 1
ATOM 1292 N N . PRO A 1 166 ? -11.160 8.610 0.622 1.00 87.25 166 PRO A N 1
ATOM 1293 C CA . PRO A 1 166 ? -11.565 9.799 -0.123 1.00 87.25 166 PRO A CA 1
ATOM 1294 C C . PRO A 1 166 ? -10.449 10.851 -0.219 1.00 87.25 166 PRO A C 1
ATOM 1296 O O . PRO A 1 166 ? -9.667 11.040 0.713 1.00 87.25 166 PRO A O 1
ATOM 1299 N N . LEU A 1 167 ? -10.363 11.554 -1.354 1.00 83.94 167 LEU A N 1
ATOM 1300 C CA . LEU A 1 167 ? -9.281 12.513 -1.619 1.00 83.94 167 LEU A CA 1
ATOM 1301 C C . LEU A 1 167 ? -9.266 13.680 -0.614 1.00 83.94 167 LEU A C 1
ATOM 1303 O O . LEU A 1 167 ? -8.195 14.134 -0.211 1.00 83.94 167 LEU A O 1
ATOM 1307 N N . ASP A 1 168 ? -10.443 14.134 -0.195 1.00 84.88 168 ASP A N 1
ATOM 1308 C CA . ASP A 1 168 ? -10.669 15.256 0.721 1.00 84.88 168 ASP A CA 1
ATOM 1309 C C . ASP A 1 168 ? -10.110 15.019 2.129 1.00 84.88 168 ASP A C 1
ATOM 1311 O O . ASP A 1 168 ? -9.799 15.981 2.830 1.00 84.88 168 ASP A O 1
ATOM 1315 N N . ILE A 1 169 ? -9.903 13.759 2.522 1.00 87.12 169 ILE A N 1
ATOM 1316 C CA . ILE A 1 169 ? -9.397 13.416 3.856 1.00 87.12 169 ILE A CA 1
ATOM 1317 C C . ILE A 1 169 ? -7.911 13.037 3.884 1.00 87.12 169 ILE A C 1
ATOM 1319 O O . ILE A 1 169 ? -7.351 12.845 4.960 1.00 87.12 169 ILE A O 1
ATOM 1323 N N . THR A 1 170 ? -7.237 12.969 2.730 1.00 84.75 170 THR A N 1
ATOM 1324 C CA . THR A 1 170 ? -5.842 12.484 2.606 1.00 84.75 170 THR A CA 1
ATOM 1325 C C . THR A 1 170 ? -4.786 13.323 3.336 1.00 84.75 170 THR A C 1
ATOM 1327 O O . THR A 1 170 ? -3.671 12.852 3.555 1.00 84.75 170 THR A O 1
ATOM 1330 N N . SER A 1 171 ? -5.114 14.554 3.726 1.00 83.94 171 SER A N 1
ATOM 1331 C CA . SER A 1 171 ? -4.253 15.441 4.518 1.00 83.94 171 SER A CA 1
ATOM 1332 C C . SER A 1 171 ? -4.582 15.431 6.015 1.00 83.94 171 SER A C 1
ATOM 1334 O O . SER A 1 171 ? -3.796 15.936 6.818 1.00 83.94 171 SER A O 1
ATOM 1336 N N . ASN A 1 172 ? -5.716 14.847 6.417 1.00 89.88 172 ASN A N 1
ATOM 1337 C CA . ASN A 1 172 ? -6.193 14.849 7.794 1.00 89.88 172 ASN A CA 1
ATOM 1338 C C . ASN A 1 172 ? -6.012 13.468 8.433 1.00 89.88 172 ASN A C 1
ATOM 1340 O O . ASN A 1 172 ? -6.790 12.540 8.213 1.00 89.88 172 ASN A O 1
ATOM 1344 N N . ARG A 1 173 ? -5.003 13.357 9.302 1.00 89.25 173 ARG A N 1
ATOM 1345 C CA . ARG A 1 173 ? -4.660 12.103 9.983 1.00 89.25 173 ARG A CA 1
ATOM 1346 C C . ARG A 1 173 ? -5.807 11.533 10.825 1.00 89.25 173 ARG A C 1
ATOM 1348 O O . ARG A 1 173 ? -5.980 10.319 10.840 1.00 89.25 173 ARG A O 1
ATOM 1355 N N . VAL A 1 174 ? -6.593 12.378 11.495 1.00 92.12 174 VAL A N 1
ATOM 1356 C CA . VAL A 1 174 ? -7.741 11.933 12.307 1.00 92.12 174 VAL A CA 1
ATOM 1357 C C . VAL A 1 174 ? -8.824 11.340 11.408 1.00 92.12 174 VAL A C 1
ATOM 1359 O O . VAL A 1 174 ? -9.321 10.252 11.686 1.00 92.12 174 VAL A O 1
ATOM 1362 N N . ALA A 1 175 ? -9.128 11.997 10.287 1.00 92.56 175 ALA A N 1
ATOM 1363 C CA . ALA A 1 175 ? -10.101 11.497 9.320 1.00 92.56 175 ALA A CA 1
ATOM 1364 C C . ALA A 1 175 ? -9.643 10.182 8.658 1.00 92.56 175 ALA A C 1
ATOM 1366 O O . ALA A 1 175 ? -10.450 9.274 8.467 1.00 92.56 175 ALA A O 1
ATOM 1367 N N . ILE A 1 176 ? -8.342 10.028 8.379 1.00 92.94 176 ILE A N 1
ATOM 1368 C CA . ILE A 1 176 ? -7.761 8.765 7.887 1.00 92.94 176 ILE A CA 1
ATOM 1369 C C . ILE A 1 176 ? -7.950 7.637 8.909 1.00 92.94 176 ILE A C 1
ATOM 1371 O O . ILE A 1 176 ? -8.358 6.538 8.533 1.00 92.94 176 ILE A O 1
ATOM 1375 N N . ILE A 1 177 ? -7.693 7.897 10.196 1.00 94.44 177 ILE A N 1
ATOM 1376 C CA . ILE A 1 177 ? -7.893 6.916 11.274 1.00 94.44 177 ILE A CA 1
ATOM 1377 C C . ILE A 1 177 ? -9.366 6.503 11.358 1.00 94.44 177 ILE A C 1
ATOM 1379 O O . ILE A 1 177 ? -9.660 5.308 11.375 1.00 94.44 177 ILE A O 1
ATOM 1383 N N . GLN A 1 178 ? -10.284 7.473 11.349 1.00 94.50 178 GLN A N 1
ATOM 1384 C CA . GLN A 1 178 ? -11.728 7.221 11.372 1.00 94.50 178 GLN A CA 1
ATOM 1385 C C . GLN A 1 178 ? -12.181 6.396 10.165 1.00 94.50 178 GLN A C 1
ATOM 1387 O O . GLN A 1 178 ? -12.983 5.474 10.311 1.00 94.50 178 GLN A O 1
ATOM 1392 N N . HIS A 1 179 ? -11.636 6.674 8.977 1.00 94.56 179 HIS A N 1
ATOM 1393 C CA . HIS A 1 179 ? -11.909 5.874 7.787 1.00 94.56 179 HIS A CA 1
ATOM 1394 C C . HIS A 1 179 ? -11.419 4.436 7.951 1.00 94.56 179 HIS A C 1
ATOM 1396 O O . HIS A 1 179 ? -12.196 3.511 7.732 1.00 94.56 179 HIS A O 1
ATOM 1402 N N . CYS A 1 180 ? -10.174 4.236 8.394 1.00 93.44 180 CYS A N 1
ATOM 1403 C CA . CYS A 1 180 ? -9.605 2.903 8.617 1.00 93.44 180 CYS A CA 1
ATOM 1404 C C . CYS A 1 180 ? -10.427 2.096 9.635 1.00 93.44 180 CYS A C 1
ATOM 1406 O O . CYS A 1 180 ? -10.770 0.940 9.378 1.00 93.44 180 CYS A O 1
ATOM 1408 N N . ALA A 1 181 ? -10.819 2.727 10.745 1.00 93.56 181 ALA A N 1
ATOM 1409 C CA . ALA A 1 181 ? -11.713 2.136 11.736 1.00 93.56 181 ALA A CA 1
ATOM 1410 C C . ALA A 1 181 ? -13.060 1.739 11.103 1.00 93.56 181 ALA A C 1
ATOM 1412 O O . ALA A 1 181 ? -13.518 0.608 11.265 1.00 93.56 181 ALA A O 1
ATOM 1413 N N . GLY A 1 182 ? -13.659 2.624 10.299 1.00 93.06 182 GLY A N 1
ATOM 1414 C CA . GLY A 1 182 ? -14.905 2.361 9.575 1.00 93.06 182 GLY A CA 1
ATOM 1415 C C . GLY A 1 182 ? -14.816 1.236 8.535 1.00 93.06 182 GLY A C 1
ATOM 1416 O O . GLY A 1 182 ? -15.832 0.613 8.239 1.00 93.06 182 GLY A O 1
ATOM 1417 N N . THR A 1 183 ? -13.623 0.937 8.009 1.00 91.44 183 THR A N 1
ATOM 1418 C CA . THR A 1 183 ? -13.384 -0.203 7.099 1.00 91.44 183 THR A CA 1
ATOM 1419 C C . THR A 1 183 ? -13.175 -1.543 7.806 1.00 91.44 183 THR A C 1
ATOM 1421 O O . THR A 1 183 ? -13.023 -2.563 7.138 1.00 91.44 183 THR A O 1
ATOM 1424 N N . GLY A 1 184 ? -13.183 -1.558 9.141 1.00 90.62 184 GLY A N 1
ATOM 1425 C CA . GLY A 1 184 ? -13.039 -2.772 9.945 1.00 90.62 184 GLY A CA 1
ATOM 1426 C C . GLY A 1 184 ? -11.597 -3.214 10.178 1.00 90.62 184 GLY A C 1
ATOM 1427 O O . GLY A 1 184 ? -11.354 -4.377 10.483 1.00 90.62 184 GLY A O 1
ATOM 1428 N N . ILE A 1 185 ? -10.626 -2.305 10.047 1.00 92.75 185 ILE A N 1
ATOM 1429 C CA . ILE A 1 185 ? -9.258 -2.565 10.507 1.00 92.75 185 ILE A CA 1
ATOM 1430 C C . ILE A 1 185 ? -9.274 -2.514 12.036 1.00 92.75 185 ILE A C 1
ATOM 1432 O O . ILE A 1 185 ? -9.454 -1.450 12.614 1.00 92.75 185 ILE A O 1
ATOM 1436 N N . THR A 1 186 ? -9.142 -3.668 12.687 1.00 92.94 186 THR A N 1
ATOM 1437 C CA . THR A 1 186 ? -9.157 -3.788 14.154 1.00 92.94 186 THR A CA 1
ATOM 1438 C C . THR A 1 186 ? -7.748 -3.843 14.739 1.00 92.94 186 THR A C 1
ATOM 1440 O O . THR A 1 186 ? -6.782 -4.116 14.023 1.00 92.94 186 THR A O 1
ATOM 1443 N N . ASP A 1 187 ? -7.635 -3.657 16.056 1.00 90.38 187 ASP A N 1
ATOM 1444 C CA . ASP A 1 187 ? -6.377 -3.833 16.795 1.00 90.38 187 ASP A CA 1
ATOM 1445 C C . ASP A 1 187 ? -5.761 -5.219 16.568 1.00 90.38 187 ASP A C 1
ATOM 1447 O O . ASP A 1 187 ? -4.565 -5.322 16.293 1.00 90.38 187 ASP A O 1
ATOM 1451 N N . ASP A 1 188 ? -6.587 -6.269 16.594 1.00 90.75 188 ASP A N 1
ATOM 1452 C CA . ASP A 1 188 ? -6.155 -7.645 16.332 1.00 90.75 188 ASP A CA 1
ATOM 1453 C C . ASP A 1 188 ? -5.620 -7.802 14.906 1.00 90.75 188 ASP A C 1
ATOM 1455 O O . ASP A 1 188 ? -4.598 -8.453 14.683 1.00 90.75 188 ASP A O 1
ATOM 1459 N N . THR A 1 189 ? -6.264 -7.156 13.929 1.00 90.62 189 THR A N 1
ATOM 1460 C CA . THR A 1 189 ? -5.807 -7.183 12.533 1.00 90.62 189 THR A CA 1
ATOM 1461 C C . THR A 1 189 ? -4.469 -6.456 12.390 1.00 90.62 189 THR A C 1
ATOM 1463 O O . THR A 1 189 ? -3.561 -6.946 11.715 1.00 90.62 189 THR A O 1
ATOM 1466 N N . VAL A 1 190 ? -4.300 -5.316 13.066 1.00 92.44 190 VAL A N 1
ATOM 1467 C CA . VAL A 1 190 ? -3.025 -4.586 13.090 1.00 92.44 190 VAL A CA 1
ATOM 1468 C C . VAL A 1 190 ? -1.933 -5.426 13.741 1.00 92.44 190 VAL A C 1
ATOM 1470 O O . VAL A 1 190 ? -0.854 -5.568 13.164 1.00 92.44 190 VAL A O 1
ATOM 1473 N N . GLN A 1 191 ? -2.216 -6.039 14.889 1.00 92.06 191 GLN A N 1
ATOM 1474 C CA . GLN A 1 191 ? -1.255 -6.866 15.607 1.00 92.06 191 GLN A CA 1
ATOM 1475 C C . GLN A 1 191 ? -0.838 -8.092 14.790 1.00 92.06 191 GLN A C 1
ATOM 1477 O O . GLN A 1 191 ? 0.358 -8.334 14.637 1.00 92.06 191 GLN A O 1
ATOM 1482 N N . ALA A 1 192 ? -1.802 -8.839 14.248 1.00 89.75 192 ALA A N 1
ATOM 1483 C CA . ALA A 1 192 ? -1.555 -10.114 13.582 1.00 89.75 192 ALA A CA 1
ATOM 1484 C C . ALA A 1 192 ? -1.058 -9.975 12.135 1.00 89.75 192 ALA A C 1
ATOM 1486 O O . ALA A 1 192 ? -0.348 -10.856 11.654 1.00 89.75 192 ALA A O 1
ATOM 1487 N N . THR A 1 193 ? -1.438 -8.899 11.437 1.00 90.25 193 THR A N 1
ATOM 1488 C CA . THR A 1 193 ? -1.329 -8.834 9.968 1.00 90.25 193 THR A CA 1
ATOM 1489 C C . THR A 1 193 ? -0.538 -7.617 9.493 1.00 90.25 193 THR A C 1
ATOM 1491 O O . THR A 1 193 ? 0.417 -7.767 8.731 1.00 90.25 193 THR A O 1
ATOM 1494 N N . TYR A 1 194 ? -0.877 -6.411 9.957 1.00 93.44 194 TYR A N 1
ATOM 1495 C CA . TYR A 1 194 ? -0.288 -5.185 9.402 1.00 93.44 194 TYR A CA 1
ATOM 1496 C C . TYR A 1 194 ? 1.048 -4.778 10.027 1.00 93.44 194 TYR A C 1
ATOM 1498 O O . TYR A 1 194 ? 1.887 -4.221 9.323 1.00 93.44 194 TYR A O 1
ATOM 1506 N N . SER A 1 195 ? 1.278 -5.068 11.309 1.00 92.56 195 SER A N 1
ATOM 1507 C CA . SER A 1 195 ? 2.447 -4.581 12.055 1.00 92.56 195 SER A CA 1
ATOM 1508 C C . SER A 1 195 ? 3.781 -5.008 11.440 1.00 92.56 195 SER A C 1
ATOM 1510 O O . SER A 1 195 ? 4.624 -4.164 11.127 1.00 92.56 195 SER A O 1
ATOM 1512 N N . GLY A 1 196 ? 3.957 -6.308 11.195 1.00 91.62 196 GLY A N 1
ATOM 1513 C CA . GLY A 1 196 ? 5.179 -6.857 10.607 1.00 91.62 196 GLY A CA 1
ATOM 1514 C C . GLY A 1 196 ? 5.419 -6.364 9.179 1.00 91.62 196 GLY A C 1
ATOM 1515 O O . GLY A 1 196 ? 6.538 -5.976 8.842 1.00 91.62 196 GLY A O 1
ATOM 1516 N N . TRP A 1 197 ? 4.364 -6.313 8.359 1.00 94.00 197 TRP A N 1
ATOM 1517 C CA . TRP A 1 197 ? 4.445 -5.758 7.007 1.00 94.00 197 TRP A CA 1
ATOM 1518 C C . TRP A 1 197 ? 4.835 -4.278 7.029 1.00 94.00 197 TRP A C 1
ATOM 1520 O O . TRP A 1 197 ? 5.709 -3.859 6.274 1.00 94.00 197 TRP A O 1
ATOM 1530 N N . ALA A 1 198 ? 4.233 -3.484 7.916 1.00 93.19 198 ALA A N 1
ATOM 1531 C CA . ALA A 1 198 ? 4.483 -2.052 7.991 1.00 93.19 198 ALA A CA 1
ATOM 1532 C C . ALA A 1 198 ? 5.923 -1.753 8.424 1.00 93.19 198 ALA A C 1
ATOM 1534 O O . ALA A 1 198 ? 6.575 -0.881 7.854 1.00 93.19 198 ALA A O 1
ATOM 1535 N N . GLN A 1 199 ? 6.459 -2.512 9.378 1.00 91.38 199 GLN A N 1
ATOM 1536 C CA . GLN A 1 199 ? 7.865 -2.408 9.775 1.00 91.38 199 GLN A CA 1
ATOM 1537 C C . GLN A 1 199 ? 8.812 -2.764 8.624 1.00 91.38 199 GLN A C 1
ATOM 1539 O O . GLN A 1 199 ? 9.776 -2.041 8.369 1.00 91.38 199 GLN A O 1
ATOM 1544 N N . GLU A 1 200 ? 8.518 -3.834 7.885 1.00 89.81 200 GLU A N 1
ATOM 1545 C CA . GLU A 1 200 ? 9.294 -4.209 6.703 1.00 89.81 200 GLU A CA 1
ATOM 1546 C C . GLU A 1 200 ? 9.198 -3.149 5.598 1.00 89.81 200 GLU A C 1
ATOM 1548 O O . GLU A 1 200 ? 10.191 -2.835 4.935 1.00 89.81 200 GLU A O 1
ATOM 1553 N N . TYR A 1 201 ? 8.020 -2.555 5.411 1.00 89.94 201 TYR A N 1
ATOM 1554 C CA . TYR A 1 201 ? 7.816 -1.466 4.469 1.00 89.94 201 TYR A CA 1
ATOM 1555 C C . TYR A 1 201 ? 8.686 -0.272 4.857 1.00 89.94 201 TYR A C 1
ATOM 1557 O O . TYR A 1 201 ? 9.438 0.211 4.023 1.00 89.94 201 TYR A O 1
ATOM 1565 N N . LEU A 1 202 ? 8.672 0.159 6.121 1.00 89.06 202 LEU A N 1
ATOM 1566 C CA . LEU A 1 202 ? 9.527 1.250 6.610 1.00 89.06 202 LEU A CA 1
ATOM 1567 C C . LEU A 1 202 ? 11.023 0.945 6.445 1.00 89.06 202 LEU A C 1
ATOM 1569 O O . LEU A 1 202 ? 11.811 1.851 6.184 1.00 89.06 202 LEU A O 1
ATOM 1573 N N . ARG A 1 203 ? 11.422 -0.325 6.576 1.00 85.62 203 ARG A N 1
ATOM 1574 C CA . ARG A 1 203 ? 12.810 -0.771 6.386 1.00 85.62 203 ARG A CA 1
ATOM 1575 C C . ARG A 1 203 ? 13.248 -0.733 4.919 1.00 85.62 203 ARG A C 1
ATOM 1577 O O . ARG A 1 203 ? 14.415 -0.477 4.635 1.00 85.62 203 ARG A O 1
ATOM 1584 N N . THR A 1 204 ? 12.340 -1.046 3.997 1.00 77.62 204 THR A N 1
ATOM 1585 C CA . THR A 1 204 ? 12.645 -1.239 2.567 1.00 77.62 204 THR A CA 1
ATOM 1586 C C . THR A 1 204 ? 12.297 -0.035 1.697 1.00 77.62 204 THR A C 1
ATOM 1588 O O . THR A 1 204 ? 12.918 0.167 0.654 1.00 77.62 204 THR A O 1
ATOM 1591 N N . ALA A 1 205 ? 11.338 0.785 2.113 1.00 68.38 205 ALA A N 1
ATOM 1592 C CA . ALA A 1 205 ? 10.953 2.007 1.436 1.00 68.38 205 ALA A CA 1
ATOM 1593 C C . ALA A 1 205 ? 11.760 3.181 2.001 1.00 68.38 205 ALA A C 1
ATOM 1595 O O . ALA A 1 205 ? 11.545 3.620 3.129 1.00 68.38 205 ALA A O 1
ATOM 1596 N N . GLN A 1 206 ? 12.674 3.731 1.196 1.00 54.06 206 GLN A N 1
ATOM 1597 C CA . GLN A 1 206 ? 13.194 5.068 1.473 1.00 54.06 206 GLN A CA 1
ATOM 1598 C C . GLN A 1 206 ? 12.024 6.062 1.387 1.00 54.06 206 GLN A C 1
ATOM 1600 O O . GLN A 1 206 ? 11.300 6.053 0.383 1.00 54.06 206 GLN A O 1
ATOM 1605 N N . PRO A 1 207 ? 11.811 6.916 2.403 1.00 54.19 207 PRO A N 1
ATOM 1606 C CA . PRO A 1 207 ? 10.805 7.962 2.311 1.00 54.19 207 PRO A CA 1
ATOM 1607 C C . PRO A 1 207 ? 11.127 8.880 1.121 1.00 54.19 207 PRO A C 1
ATOM 1609 O O . PRO A 1 207 ? 12.302 9.020 0.762 1.00 54.19 207 PRO A O 1
ATOM 1612 N N . PRO A 1 208 ? 10.130 9.556 0.517 1.00 47.06 208 PRO A N 1
ATOM 1613 C CA . PRO A 1 208 ? 10.411 10.714 -0.313 1.00 47.06 208 PRO A CA 1
ATOM 1614 C C . PRO A 1 208 ? 11.053 11.761 0.597 1.00 47.06 208 PRO A C 1
ATOM 1616 O O . PRO A 1 208 ? 10.369 12.501 1.299 1.00 47.06 208 PRO A O 1
ATOM 1619 N N . GLN A 1 209 ? 12.383 11.781 0.650 1.00 40.00 209 GLN A N 1
ATOM 1620 C CA . GLN A 1 209 ? 13.089 12.904 1.229 1.00 40.00 209 GLN A CA 1
ATOM 1621 C C . GLN A 1 209 ? 12.733 14.098 0.355 1.00 40.00 209 GLN A C 1
ATOM 1623 O O . GLN A 1 209 ? 13.139 14.179 -0.804 1.00 40.00 209 GLN A O 1
ATOM 1628 N N . SER A 1 210 ? 11.948 15.018 0.910 1.00 38.00 210 SER A N 1
ATOM 1629 C CA . SER A 1 210 ? 12.033 16.409 0.507 1.00 38.00 210 SER A CA 1
ATOM 1630 C C . SER A 1 210 ? 13.510 16.754 0.610 1.00 38.00 210 SER A C 1
ATOM 1632 O O . SER A 1 210 ? 14.049 16.839 1.711 1.00 38.00 210 SER A O 1
ATOM 1634 N N . THR A 1 211 ? 14.192 16.859 -0.525 1.00 32.50 211 THR A N 1
ATOM 1635 C CA . THR A 1 211 ? 15.505 17.480 -0.589 1.00 32.50 211 THR A CA 1
ATOM 1636 C C . THR A 1 211 ? 15.298 18.931 -0.186 1.00 32.50 211 THR A C 1
ATOM 1638 O O . THR A 1 211 ? 15.062 19.798 -1.024 1.00 32.50 211 THR A O 1
ATOM 1641 N N . SER A 1 212 ? 15.327 19.197 1.116 1.00 34.31 212 SER A N 1
ATOM 1642 C CA . SER A 1 212 ? 15.772 20.475 1.628 1.00 34.31 212 SER A CA 1
ATOM 1643 C C . SER A 1 212 ? 17.196 20.621 1.119 1.00 34.31 212 SER A C 1
ATOM 1645 O O . SER A 1 212 ? 18.131 19.995 1.614 1.00 34.31 212 SER A O 1
ATOM 1647 N N . THR A 1 213 ? 17.332 21.398 0.051 1.00 30.97 213 THR A N 1
ATOM 1648 C CA . THR A 1 213 ? 18.581 22.011 -0.373 1.00 30.97 213 THR A CA 1
ATOM 1649 C C . THR A 1 213 ? 19.324 22.473 0.883 1.00 30.97 213 THR A C 1
ATOM 1651 O O . THR A 1 213 ? 18.757 23.268 1.639 1.00 30.97 213 THR A O 1
ATOM 1654 N N . PRO A 1 214 ? 20.557 22.008 1.152 1.00 33.69 214 PRO A N 1
ATOM 1655 C CA . PRO A 1 214 ? 21.418 22.680 2.106 1.00 33.69 214 PRO A CA 1
ATOM 1656 C C . PRO A 1 214 ? 21.684 24.066 1.524 1.00 33.69 214 PRO A C 1
ATOM 1658 O O . PRO A 1 214 ? 22.485 24.233 0.605 1.00 33.69 214 PRO A O 1
ATOM 1661 N N . GLY A 1 215 ? 20.912 25.048 1.987 1.00 29.61 215 GLY A N 1
ATOM 1662 C CA . GLY A 1 215 ? 21.177 26.448 1.727 1.00 29.61 215 GLY A CA 1
ATOM 1663 C C . GLY A 1 215 ? 22.583 26.734 2.219 1.00 29.61 215 GLY A C 1
ATOM 1664 O O . GLY A 1 215 ? 22.872 26.591 3.405 1.00 29.61 215 GLY A O 1
ATOM 1665 N N . ALA A 1 216 ? 23.454 27.065 1.273 1.00 33.91 216 ALA A N 1
ATOM 1666 C CA . ALA A 1 216 ? 24.789 27.554 1.524 1.00 33.91 216 ALA A CA 1
ATOM 1667 C C . ALA A 1 216 ? 24.728 28.681 2.564 1.00 33.91 216 ALA A C 1
ATOM 1669 O O . ALA A 1 216 ? 24.186 29.753 2.298 1.00 33.91 216 ALA A O 1
ATOM 1670 N N . ALA A 1 217 ? 25.283 28.432 3.749 1.00 32.16 217 ALA A N 1
ATOM 1671 C CA . ALA A 1 217 ? 25.713 29.513 4.616 1.00 32.16 217 ALA A CA 1
ATOM 1672 C C . ALA A 1 217 ? 26.942 30.159 3.950 1.00 32.16 217 ALA A C 1
ATOM 1674 O O . ALA A 1 217 ? 27.870 29.432 3.578 1.00 32.16 217 ALA A O 1
ATOM 1675 N N . PRO A 1 218 ? 26.962 31.486 3.740 1.00 34.66 218 PRO A N 1
ATOM 1676 C CA . PRO A 1 218 ? 28.140 32.147 3.215 1.00 34.66 218 PRO A CA 1
ATOM 1677 C C . PRO A 1 218 ? 29.250 32.093 4.265 1.00 34.66 218 PRO A C 1
ATOM 1679 O O . PRO A 1 218 ? 29.031 32.334 5.452 1.00 34.66 218 PRO A O 1
ATOM 1682 N N . ALA A 1 219 ? 30.445 31.749 3.802 1.00 32.09 219 ALA A N 1
ATOM 1683 C CA . ALA A 1 219 ? 31.660 31.815 4.585 1.00 32.09 219 ALA A CA 1
ATOM 1684 C C . ALA A 1 219 ? 31.924 33.257 5.040 1.00 32.09 219 ALA A C 1
ATOM 1686 O O . ALA A 1 219 ? 32.081 34.149 4.210 1.00 32.09 219 ALA A O 1
ATOM 1687 N N . THR A 1 220 ? 32.058 33.444 6.348 1.00 35.06 220 THR A N 1
ATOM 1688 C CA . THR A 1 220 ? 32.885 34.496 6.949 1.00 35.06 220 THR A CA 1
ATOM 1689 C C . THR A 1 220 ? 33.516 33.921 8.207 1.00 35.06 220 THR A C 1
ATOM 1691 O O . THR A 1 220 ? 32.878 33.794 9.247 1.00 35.06 220 THR A O 1
ATOM 1694 N N . ASP A 1 221 ? 34.738 33.436 8.016 1.00 31.47 221 ASP A N 1
ATOM 1695 C CA . ASP A 1 221 ? 35.933 33.791 8.781 1.00 31.47 221 ASP A CA 1
ATOM 1696 C C . ASP A 1 221 ? 35.712 34.332 10.209 1.00 31.47 221 ASP A C 1
ATOM 1698 O O . ASP A 1 221 ? 35.259 35.462 10.390 1.00 31.47 221 ASP A O 1
ATOM 1702 N N . ASN A 1 222 ? 36.053 33.524 11.219 1.00 33.12 222 ASN A N 1
ATOM 1703 C CA . ASN A 1 222 ? 36.958 33.922 12.306 1.00 33.12 222 ASN A CA 1
ATOM 1704 C C . ASN A 1 222 ? 37.124 32.798 13.346 1.00 33.12 222 ASN A C 1
ATOM 1706 O O . ASN A 1 222 ? 36.242 32.509 14.148 1.00 33.12 222 ASN A O 1
ATOM 1710 N N . THR A 1 223 ? 38.301 32.174 13.303 1.00 31.72 223 THR A N 1
ATOM 1711 C CA . THR A 1 223 ? 39.235 31.984 14.426 1.00 31.72 223 THR A CA 1
ATOM 1712 C C . THR A 1 223 ? 38.643 31.942 15.849 1.00 31.72 223 THR A C 1
ATOM 1714 O O . THR A 1 223 ? 38.312 32.982 16.402 1.00 31.72 223 THR A O 1
ATOM 1717 N N . LEU A 1 224 ? 38.644 30.777 16.511 1.00 29.47 224 LEU A N 1
ATOM 1718 C CA . LEU A 1 224 ? 39.613 30.463 17.577 1.00 29.47 224 LEU A CA 1
ATOM 1719 C C . LEU A 1 224 ? 39.396 29.067 18.180 1.00 29.47 224 LEU A C 1
ATOM 1721 O O . LEU A 1 224 ? 38.296 28.536 18.290 1.00 29.47 224 LEU A O 1
ATOM 1725 N N . VAL A 1 225 ? 40.534 28.493 18.538 1.00 32.91 225 VAL A N 1
ATOM 1726 C CA . VAL A 1 225 ? 40.825 27.114 18.906 1.00 32.91 225 VAL A CA 1
ATOM 1727 C C . VAL A 1 225 ? 40.844 26.979 20.435 1.00 32.91 225 VAL A C 1
ATOM 1729 O O . VAL A 1 225 ? 41.482 27.778 21.107 1.00 32.91 225 VAL A O 1
ATOM 1732 N N . VAL A 1 226 ? 40.220 25.895 20.912 1.00 31.88 226 VAL A N 1
ATOM 1733 C CA . VAL A 1 226 ? 40.544 25.088 22.112 1.00 31.88 226 VAL A CA 1
ATOM 1734 C C . VAL A 1 226 ? 40.172 25.591 23.519 1.00 31.88 226 VAL A C 1
ATOM 1736 O O . VAL A 1 226 ? 40.310 26.745 23.902 1.00 31.88 226 VAL A O 1
ATOM 1739 N N . ALA A 1 227 ? 39.684 24.593 24.263 1.00 31.80 227 ALA A N 1
ATOM 1740 C CA . ALA A 1 227 ? 39.204 24.527 25.636 1.00 31.80 227 ALA A CA 1
ATOM 1741 C C . ALA A 1 227 ? 40.216 24.956 26.731 1.00 31.80 227 ALA A C 1
ATOM 1743 O O . ALA A 1 227 ? 41.420 25.006 26.477 1.00 31.80 227 ALA A O 1
ATOM 1744 N N . PRO A 1 228 ? 39.742 25.211 27.971 1.00 29.62 228 PRO A N 1
ATOM 1745 C CA . PRO A 1 228 ? 40.546 25.758 29.063 1.00 29.62 228 PRO A CA 1
ATOM 1746 C C . PRO A 1 228 ? 41.122 24.679 29.997 1.00 29.62 228 PRO A C 1
ATOM 1748 O O . PRO A 1 228 ? 40.438 23.707 30.297 1.00 29.62 228 PRO A O 1
ATOM 1751 N N . GLN A 1 229 ? 42.338 24.902 30.513 1.00 33.66 229 GLN A N 1
ATOM 1752 C CA . GLN A 1 229 ? 42.837 24.593 31.877 1.00 33.66 229 GLN A CA 1
ATOM 1753 C C . GLN A 1 229 ? 44.312 25.054 31.970 1.00 33.66 229 GLN A C 1
ATOM 1755 O O . GLN A 1 229 ? 44.988 25.000 30.943 1.00 33.66 229 GLN A O 1
ATOM 1760 N N . PRO A 1 230 ? 44.839 25.520 33.130 1.00 36.06 230 PRO A N 1
ATOM 1761 C CA . PRO A 1 230 ? 44.638 24.943 34.468 1.00 36.06 230 PRO A CA 1
ATOM 1762 C C . PRO A 1 230 ? 44.370 25.948 35.617 1.00 36.06 230 PRO A C 1
ATOM 1764 O O . PRO A 1 230 ? 44.548 27.154 35.488 1.00 36.06 230 PRO A O 1
ATOM 1767 N N . ASN A 1 231 ? 43.958 25.404 36.770 1.00 35.03 231 ASN A N 1
ATOM 1768 C CA . ASN A 1 231 ? 43.897 26.075 38.084 1.00 35.03 231 ASN A CA 1
ATOM 1769 C C . ASN A 1 231 ? 45.324 26.329 38.632 1.00 35.03 231 ASN A C 1
ATOM 1771 O O . ASN A 1 231 ? 46.210 25.527 38.317 1.00 35.03 231 ASN A O 1
ATOM 1775 N N . PRO A 1 232 ? 45.571 27.361 39.476 1.00 39.59 232 PRO A N 1
ATOM 1776 C CA . PRO A 1 232 ? 45.437 27.183 40.935 1.00 39.59 232 PRO A CA 1
ATOM 1777 C C . PRO A 1 232 ? 45.020 28.430 41.776 1.00 39.59 232 PRO A C 1
ATOM 1779 O O . PRO A 1 232 ? 45.513 29.530 41.575 1.00 39.59 232 PRO A O 1
ATOM 1782 N N . THR A 1 233 ? 44.182 28.161 42.790 1.00 29.91 233 THR A N 1
ATOM 1783 C CA . THR A 1 233 ? 44.259 28.546 44.229 1.00 29.91 233 THR A CA 1
ATOM 1784 C C . THR A 1 233 ? 44.232 30.027 44.719 1.00 29.91 233 THR A C 1
ATOM 1786 O O . THR A 1 233 ? 45.056 30.845 44.335 1.00 29.91 233 THR A O 1
ATOM 1789 N N . ILE A 1 234 ? 43.411 30.230 45.783 1.00 30.30 234 ILE A N 1
ATOM 1790 C CA . ILE A 1 234 ? 43.353 31.297 46.839 1.00 30.30 234 ILE A CA 1
ATOM 1791 C C . ILE A 1 234 ? 42.779 32.655 46.347 1.00 30.30 234 ILE A C 1
ATOM 1793 O O . ILE A 1 234 ? 43.182 33.132 45.304 1.00 30.30 234 ILE A O 1
ATOM 1797 N N . ALA A 1 235 ? 41.829 33.363 46.978 1.00 27.16 235 ALA A N 1
ATOM 1798 C CA . ALA A 1 235 ? 41.485 33.515 48.389 1.00 27.16 235 ALA A CA 1
ATOM 1799 C C . ALA A 1 235 ? 40.088 34.145 48.585 1.00 27.16 235 ALA A C 1
ATOM 1801 O O . ALA A 1 235 ? 39.672 34.989 47.801 1.00 27.16 235 ALA A O 1
ATOM 1802 N N . SER A 1 236 ? 39.497 33.805 49.731 1.00 31.16 236 SER A N 1
ATOM 1803 C CA . SER A 1 236 ? 38.786 34.689 50.667 1.00 31.16 236 SER A CA 1
ATOM 1804 C C . SER A 1 236 ? 37.529 35.467 50.259 1.00 31.16 236 SER A C 1
ATOM 1806 O O . SER A 1 236 ? 37.608 36.555 49.706 1.00 31.16 236 SER A O 1
ATOM 1808 N N . GLY A 1 237 ? 36.420 34.989 50.837 1.00 27.69 237 GLY A N 1
ATOM 1809 C CA . GLY A 1 237 ? 35.559 35.777 51.727 1.00 27.69 237 GLY A CA 1
ATOM 1810 C C . GLY A 1 237 ? 34.504 36.661 51.069 1.00 27.69 237 GLY A C 1
ATOM 1811 O O . GLY A 1 237 ? 34.631 37.036 49.918 1.00 27.69 237 GLY A O 1
ATOM 1812 N N . ILE A 1 238 ? 33.422 37.065 51.720 1.00 31.47 238 ILE A N 1
ATOM 1813 C CA . ILE A 1 238 ? 32.883 36.923 53.076 1.00 31.47 238 ILE A CA 1
ATOM 1814 C C . ILE A 1 238 ? 31.439 37.484 52.943 1.00 31.47 238 ILE A C 1
ATOM 1816 O O . ILE A 1 238 ? 31.203 38.355 52.109 1.00 31.47 238 ILE A O 1
ATOM 1820 N N . ASP A 1 239 ? 30.535 36.999 53.796 1.00 31.86 239 ASP A N 1
ATOM 1821 C CA . ASP A 1 239 ? 29.249 37.587 54.217 1.00 31.86 239 ASP A CA 1
ATOM 1822 C C . ASP A 1 239 ? 28.053 37.709 53.260 1.00 31.86 239 ASP A C 1
ATOM 1824 O O . ASP A 1 239 ? 28.126 38.230 52.151 1.00 31.86 239 ASP A O 1
ATOM 1828 N N . GLY A 1 240 ? 26.881 37.379 53.822 1.00 31.47 240 GLY A N 1
ATOM 1829 C CA . GLY A 1 240 ? 25.730 38.268 53.652 1.00 31.47 240 GLY A CA 1
ATOM 1830 C C . GLY A 1 240 ? 24.358 37.621 53.539 1.00 31.47 240 GLY A C 1
ATOM 1831 O O . GLY A 1 240 ? 23.691 37.763 52.526 1.00 31.47 240 GLY A O 1
ATOM 1832 N N . ASP A 1 241 ? 23.957 36.944 54.606 1.00 29.83 241 ASP A N 1
ATOM 1833 C CA . ASP A 1 241 ? 22.594 36.624 55.041 1.00 29.83 241 ASP A CA 1
ATOM 1834 C C . ASP A 1 241 ? 21.504 37.673 54.682 1.00 29.83 241 ASP A C 1
ATOM 1836 O O . ASP A 1 241 ? 21.741 38.874 54.812 1.00 29.83 241 ASP A O 1
ATOM 1840 N N . THR A 1 242 ? 20.283 37.215 54.355 1.00 33.97 242 THR A N 1
ATOM 1841 C CA . THR A 1 242 ? 18.982 37.676 54.925 1.00 33.97 242 THR A CA 1
ATOM 1842 C C . THR A 1 242 ? 17.799 37.741 53.930 1.00 33.97 242 THR A C 1
ATOM 1844 O O . THR A 1 242 ? 17.648 38.675 53.152 1.00 33.97 242 THR A O 1
ATOM 1847 N N . ILE A 1 243 ? 16.947 36.712 54.029 1.00 32.22 243 ILE A N 1
ATOM 1848 C CA . ILE A 1 243 ? 15.469 36.633 54.183 1.00 32.22 243 ILE A CA 1
ATOM 1849 C C . ILE A 1 243 ? 14.485 37.689 53.585 1.00 32.22 243 ILE A C 1
ATOM 1851 O O . ILE A 1 243 ? 14.608 38.887 53.804 1.00 32.22 243 ILE A O 1
ATOM 1855 N N . MET A 1 244 ? 13.369 37.135 53.060 1.00 30.27 244 MET A N 1
ATOM 1856 C CA . MET A 1 244 ? 11.933 37.508 53.206 1.00 30.27 244 MET A CA 1
ATOM 1857 C C . MET A 1 244 ? 11.171 38.117 52.008 1.00 30.27 244 MET A C 1
ATOM 1859 O O . MET A 1 244 ? 11.388 39.264 51.635 1.00 30.27 244 MET A O 1
ATOM 1863 N N . ALA A 1 245 ? 10.138 37.369 51.574 1.00 29.73 245 ALA A N 1
ATOM 1864 C CA . ALA A 1 245 ? 8.706 37.749 51.531 1.00 29.73 245 ALA A CA 1
ATOM 1865 C C . ALA A 1 245 ? 7.982 37.554 50.174 1.00 29.73 245 ALA A C 1
ATOM 1867 O O . ALA A 1 245 ? 8.060 38.378 49.271 1.00 29.73 245 ALA A O 1
ATOM 1868 N N . GLU A 1 246 ? 7.172 36.490 50.101 1.00 35.12 246 GLU A N 1
ATOM 1869 C CA . GLU A 1 246 ? 5.793 36.520 49.560 1.00 35.12 246 GLU A CA 1
ATOM 1870 C C . GLU A 1 246 ? 4.894 37.386 50.489 1.00 35.12 246 GLU A C 1
ATOM 1872 O O . GLU A 1 246 ? 5.330 37.598 51.627 1.00 35.12 246 GLU A O 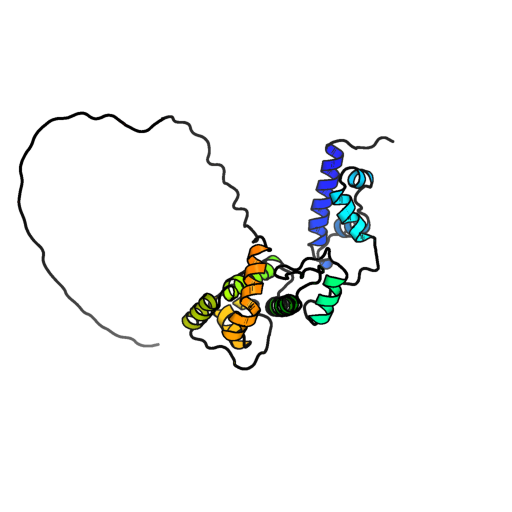1
ATOM 1877 N N . PRO A 1 247 ? 3.661 37.856 50.136 1.00 44.06 247 PRO A N 1
ATOM 1878 C CA . PRO A 1 247 ? 2.633 37.125 49.363 1.00 44.06 247 PRO A CA 1
ATOM 1879 C C . PRO A 1 247 ? 1.623 37.962 48.525 1.00 44.06 247 PRO A C 1
ATOM 1881 O O . PRO A 1 247 ? 1.562 39.185 48.603 1.00 44.06 247 PRO A O 1
ATOM 1884 N N . GLY A 1 248 ? 0.710 37.264 47.829 1.00 29.70 248 GLY A N 1
ATOM 1885 C CA . GLY A 1 248 ? -0.725 37.574 47.968 1.00 29.70 248 GLY A CA 1
ATOM 1886 C C . GLY A 1 248 ? -1.541 38.017 46.740 1.00 29.70 248 GLY A C 1
ATOM 1887 O O . GLY A 1 248 ? -1.641 39.200 46.453 1.00 29.70 248 GLY A O 1
ATOM 1888 N N . SER A 1 249 ? -2.270 37.044 46.177 1.00 32.25 249 SER A N 1
ATOM 1889 C CA . SER A 1 249 ? -3.746 37.016 46.036 1.00 32.25 249 SER A CA 1
ATOM 1890 C C . SER A 1 249 ? -4.513 37.897 45.022 1.00 32.25 249 SER A C 1
ATOM 1892 O O . SER A 1 249 ? -4.591 39.108 45.158 1.00 32.25 249 SER A O 1
ATOM 1894 N N . THR A 1 250 ? -5.241 37.181 44.139 1.00 31.28 250 THR A N 1
ATOM 1895 C CA . THR A 1 250 ? -6.716 37.205 43.899 1.00 31.28 250 THR A CA 1
ATOM 1896 C C . THR A 1 250 ? -7.356 38.533 43.449 1.00 31.28 250 THR A C 1
ATOM 1898 O O . THR A 1 250 ? -7.155 39.571 44.060 1.00 31.28 250 THR A O 1
ATOM 1901 N N . THR A 1 251 ? -8.190 38.588 42.397 1.00 36.16 251 THR A N 1
ATOM 1902 C CA . THR A 1 251 ? -9.680 38.457 42.417 1.00 36.16 251 THR A CA 1
ATOM 1903 C C . THR A 1 251 ? -10.158 38.728 40.961 1.00 36.16 251 THR A C 1
ATOM 1905 O O . THR A 1 251 ? -9.676 39.679 40.359 1.00 36.16 251 THR A O 1
ATOM 1908 N N . GLN A 1 252 ? -10.828 37.822 40.232 1.00 32.81 252 GLN A N 1
ATOM 1909 C CA . GLN A 1 252 ? -12.267 37.471 40.198 1.00 32.81 252 GLN A CA 1
ATOM 1910 C C . GLN A 1 252 ? -13.172 38.383 39.319 1.00 32.81 252 GLN A C 1
ATOM 1912 O O . GLN A 1 252 ? -13.263 39.583 39.537 1.00 32.81 252 GLN A O 1
ATOM 1917 N N . ASN A 1 253 ? -13.946 37.703 38.454 1.00 31.66 253 ASN A N 1
ATOM 1918 C CA . ASN A 1 253 ? -15.337 37.948 38.015 1.00 31.66 253 ASN A CA 1
ATOM 1919 C C . ASN A 1 253 ? -15.740 39.011 36.970 1.00 31.66 253 ASN A C 1
ATOM 1921 O O . ASN A 1 253 ? -15.369 40.175 37.033 1.00 31.66 253 ASN A O 1
ATOM 1925 N N . GLY A 1 254 ? -16.698 38.584 36.125 1.00 31.66 254 GLY A N 1
ATOM 1926 C CA . GLY A 1 254 ? -17.702 39.433 35.463 1.00 31.66 254 GLY A CA 1
ATOM 1927 C C . GLY A 1 254 ? -18.035 38.995 34.029 1.00 31.66 254 GLY A C 1
ATOM 1928 O O . GLY A 1 254 ? -17.449 39.519 33.096 1.00 31.66 254 GLY A O 1
ATOM 1929 N N . LEU A 1 255 ? -18.770 37.896 33.801 1.00 33.44 255 LEU A N 1
ATOM 1930 C CA . LEU A 1 255 ? -20.222 37.867 33.516 1.00 33.44 255 LEU A CA 1
ATOM 1931 C C . LEU A 1 255 ? -20.705 38.800 32.384 1.00 33.44 255 LEU A C 1
ATOM 1933 O O . LEU A 1 255 ? -20.748 40.010 32.565 1.00 33.44 255 LEU A O 1
ATOM 1937 N N . GLY A 1 256 ? -21.276 38.201 31.326 1.00 30.80 256 GLY A N 1
ATOM 1938 C CA . GLY A 1 256 ? -22.590 38.651 30.857 1.00 30.80 256 GLY A CA 1
ATOM 1939 C C . GLY A 1 256 ? -22.868 38.742 29.348 1.00 30.80 256 GLY A C 1
ATOM 1940 O O . GLY A 1 256 ? -22.415 39.664 28.689 1.00 30.80 256 GLY A O 1
ATOM 1941 N N . VAL A 1 257 ? -23.811 37.889 28.916 1.00 37.12 257 VAL A N 1
ATOM 1942 C CA . VAL A 1 257 ? -24.985 38.228 28.075 1.00 37.12 257 VAL A CA 1
ATOM 1943 C C . VAL A 1 257 ? -24.839 38.215 26.531 1.00 37.12 257 VAL A C 1
ATOM 1945 O O . VAL A 1 257 ? -24.377 39.158 25.903 1.00 37.12 257 VAL A O 1
ATOM 1948 N N . THR A 1 258 ? -25.377 37.151 25.917 1.00 42.78 258 THR A N 1
ATOM 1949 C CA . THR A 1 258 ? -26.096 37.110 24.609 1.00 42.78 258 THR A CA 1
ATOM 1950 C C . THR A 1 258 ? -27.555 37.610 24.786 1.00 42.78 258 THR A C 1
ATOM 1952 O O . THR A 1 258 ? -27.957 37.628 25.951 1.00 42.78 258 THR A O 1
ATOM 1955 N N . PRO A 1 259 ? -28.435 37.863 23.770 1.00 49.56 259 PRO A N 1
ATOM 1956 C CA . PRO A 1 259 ? -28.417 37.393 22.365 1.00 49.56 259 PRO A CA 1
ATOM 1957 C C . PRO A 1 259 ? -29.023 38.349 21.279 1.00 49.56 259 PRO A C 1
ATOM 1959 O O . PRO A 1 259 ? -29.443 39.465 21.568 1.00 49.56 259 PRO A O 1
ATOM 1962 N N . SER A 1 260 ? -29.145 37.793 20.059 1.00 38.66 260 SER A N 1
ATOM 1963 C CA . SER A 1 260 ? -30.126 38.060 18.975 1.00 38.66 260 SER A CA 1
ATOM 1964 C C . SER A 1 260 ? -29.887 39.233 18.012 1.00 38.66 260 SER A C 1
ATOM 1966 O O . SER A 1 260 ? -29.971 40.388 18.415 1.00 38.66 260 SER A O 1
ATOM 1968 N N . VAL A 1 261 ? -29.675 38.936 16.718 1.00 46.16 261 VAL A N 1
ATOM 1969 C CA . VAL A 1 261 ? -30.698 38.770 15.648 1.00 46.16 261 VAL A CA 1
ATOM 1970 C C . VAL A 1 261 ? -30.182 37.738 14.645 1.00 46.16 261 VAL A C 1
ATOM 1972 O O . VAL A 1 261 ? -28.952 37.726 14.417 1.00 46.16 261 VAL A O 1
#

Radius of gyration: 30.61 Å; chains: 1; bounding box: 76×60×94 Å